Protein AF-A0A1G2V024-F1 (afdb_monomer)

Nearest PDB structures (foldseek):
  4k0d-assembly1_B  TM=5.049E-01  e=5.760E-01  Anaeromyxobacter dehalogenans 2CP-C
  6iuh-assembly2_B  TM=4.763E-01  e=8.345E-01  Rattus norvegicus
  5xfl-assembly3_C  TM=3.337E-01  e=4.854E+00  Mus musculus
  6w8o-assembly1_B  TM=4.081E-01  e=5.578E+00  Homo sapiens
  2xm2-assembly2_B  TM=3.581E-01  e=4.634E+00  Bacteroides thetaiotaomicron VPI-5482

pLDDT: mean 75.56, std 22.28, range [27.55, 97.75]

Sequence (295 aa):
MQKSTTGCYNYNVILPSKKVLSVFIITAALVVAIIIAFGKDKSSTAINFASDLIAGEKLTIPENQNWQDELTNVVPSTNQVATKEDLSENGVTDTVATTLISNYIALKQNGSLTGESAQKLIDQTIEYVEKNSSQTALISESGLNIVSDNGKTSISQYGENLGMIFKTNKPKVVRNEMEIITQIVESKDSNKMSDLNTIIAVYEKILAELIKMPVPKTFVKAHLDMTNGVKGMIMALTEIKTVLSDPVKSLSAMELYQEGSTIFIQAKQATNIFIIQNNIVYKQGTGGYYLLYGI

Solvent-accessible surface area (backbone atoms only — not comparable to full-atom values): 17315 Å² total; per-residue (Å²): 143,80,88,83,83,85,81,83,81,84,83,83,87,51,71,65,55,73,70,53,40,49,50,50,48,51,52,51,50,49,51,51,48,50,48,61,73,58,60,76,77,67,88,87,75,88,74,76,69,83,79,75,70,76,84,73,85,86,82,86,47,84,87,73,91,55,61,65,57,66,56,64,66,58,68,85,60,90,73,63,84,76,74,85,69,77,60,84,83,50,48,62,35,55,52,49,51,53,52,53,52,52,53,51,51,51,28,57,74,70,72,57,66,40,74,66,54,51,47,52,53,49,52,55,49,50,54,48,51,60,70,71,35,91,82,71,87,71,78,52,77,89,64,44,40,72,37,89,55,74,48,74,65,49,55,49,50,37,40,25,52,54,15,38,49,55,59,72,53,51,66,96,67,87,72,58,67,67,60,52,50,51,49,30,67,76,68,67,41,71,72,58,51,56,60,55,52,53,52,39,55,36,43,53,50,46,40,59,49,56,44,65,40,68,32,33,61,90,44,45,67,38,50,48,39,29,44,41,9,43,50,34,30,42,52,14,56,60,40,35,70,33,43,91,81,20,48,54,45,14,54,56,19,50,54,42,27,54,51,12,49,48,42,23,53,52,22,50,47,53,52,47,50,52,41,54,76,68,73,60,82,58,58,87,90,40,25,32,28,32,58,70,74,51,130

Organism: NCBI:txid1802779

Mean predicted aligned error: 15.07 Å

Structure (mmCIF, N/CA/C/O backbone):
data_AF-A0A1G2V024-F1
#
_entry.id   AF-A0A1G2V024-F1
#
loop_
_atom_site.group_PDB
_atom_site.id
_atom_site.type_symbol
_atom_site.label_atom_id
_atom_site.label_alt_id
_atom_site.label_comp_id
_atom_site.label_asym_id
_atom_site.label_entity_id
_atom_site.label_seq_id
_atom_site.pdbx_PDB_ins_code
_atom_site.Cartn_x
_atom_site.Cartn_y
_atom_site.Cartn_z
_atom_site.occupancy
_atom_site.B_iso_or_equiv
_atom_site.auth_seq_id
_atom_site.auth_comp_id
_atom_site.auth_asym_id
_atom_site.auth_atom_id
_atom_site.pdbx_PDB_model_num
ATOM 1 N N . MET A 1 1 ? -62.513 3.751 58.855 1.00 42.00 1 MET A N 1
ATOM 2 C CA . MET A 1 1 ? -61.251 2.979 58.803 1.00 42.00 1 MET A CA 1
ATOM 3 C C . MET A 1 1 ? -61.174 2.279 5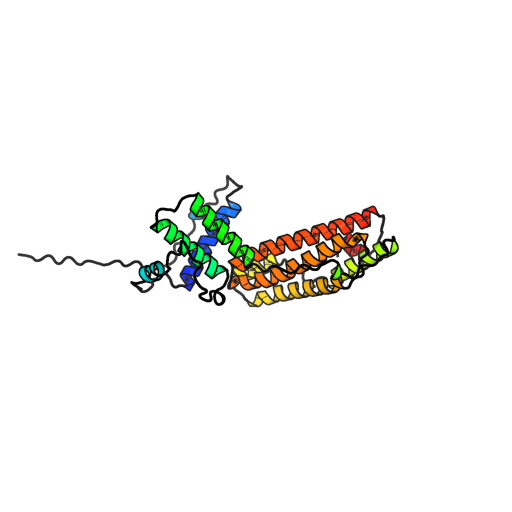7.451 1.00 42.00 1 MET A C 1
ATOM 5 O O . MET A 1 1 ? -61.825 1.262 57.271 1.00 42.00 1 MET A O 1
ATOM 9 N N . GLN A 1 2 ? -60.445 2.844 56.489 1.00 38.53 2 GLN A N 1
ATOM 10 C CA . GLN A 1 2 ? -60.191 2.236 55.177 1.00 38.53 2 GLN A CA 1
ATOM 11 C C . GLN A 1 2 ? -58.679 2.302 54.949 1.00 38.53 2 GLN A C 1
ATOM 13 O O . GLN A 1 2 ? -58.104 3.389 54.926 1.00 38.53 2 GLN A O 1
ATOM 18 N N . LYS A 1 3 ? -58.025 1.137 54.905 1.00 40.09 3 LYS A N 1
ATOM 19 C CA . LYS A 1 3 ? -56.583 1.022 54.663 1.00 40.09 3 LYS A CA 1
ATOM 20 C C . LYS A 1 3 ? -56.312 1.248 53.175 1.00 40.09 3 LYS A C 1
ATOM 22 O O . LYS A 1 3 ? -56.827 0.514 52.340 1.00 40.09 3 LYS A O 1
ATOM 27 N N . SER A 1 4 ? -55.496 2.258 52.893 1.00 43.22 4 SER A N 1
ATOM 28 C CA . SER A 1 4 ? -54.863 2.511 51.600 1.00 43.22 4 SER A CA 1
ATOM 29 C C . SER A 1 4 ? -53.712 1.522 51.394 1.00 43.22 4 SER A C 1
ATOM 31 O O . SER A 1 4 ? -52.856 1.391 52.270 1.00 43.22 4 SER A O 1
ATOM 33 N N . THR A 1 5 ? -53.693 0.827 50.257 1.00 45.56 5 THR A N 1
ATOM 34 C CA . THR A 1 5 ? -52.553 0.030 49.785 1.00 45.56 5 THR A CA 1
ATOM 35 C C . THR A 1 5 ? -51.964 0.704 48.552 1.00 45.56 5 THR A C 1
ATOM 37 O O . THR A 1 5 ? -52.512 0.603 47.456 1.00 45.56 5 THR A O 1
ATOM 40 N N . THR A 1 6 ? -50.855 1.411 48.743 1.00 43.66 6 THR A N 1
ATOM 41 C CA . THR A 1 6 ? -50.042 2.011 47.685 1.00 43.66 6 THR A CA 1
ATOM 42 C C . THR A 1 6 ? -49.171 0.922 47.055 1.00 43.66 6 THR A C 1
ATOM 44 O O . THR A 1 6 ? -48.317 0.347 47.727 1.00 43.66 6 THR A O 1
ATOM 47 N N . GLY A 1 7 ? -49.401 0.611 45.778 1.00 41.03 7 GLY A N 1
ATOM 48 C CA . GLY A 1 7 ? -48.533 -0.259 44.984 1.00 41.03 7 GLY A CA 1
ATOM 49 C C . GLY A 1 7 ? -47.387 0.543 44.369 1.00 41.03 7 GLY A C 1
ATOM 50 O O . GLY A 1 7 ? -47.630 1.446 43.571 1.00 41.03 7 GLY A O 1
ATOM 51 N N . CYS A 1 8 ? -46.148 0.224 44.739 1.00 36.12 8 CYS A N 1
ATOM 52 C CA . CYS A 1 8 ? -44.948 0.771 44.110 1.00 36.12 8 CYS A CA 1
ATOM 53 C C . CYS A 1 8 ? -44.606 -0.060 42.863 1.00 36.12 8 CYS A C 1
ATOM 55 O O . CYS A 1 8 ? -44.238 -1.226 42.983 1.00 36.12 8 CYS A O 1
ATOM 57 N N . TYR A 1 9 ? -44.716 0.534 41.673 1.00 40.38 9 TYR A N 1
ATOM 58 C CA . TYR A 1 9 ? -44.180 -0.036 40.436 1.00 40.38 9 TYR A CA 1
ATOM 59 C C . TYR A 1 9 ? -42.716 0.395 40.287 1.00 40.38 9 TYR A C 1
ATOM 61 O O . TYR A 1 9 ? -42.437 1.559 40.003 1.00 40.38 9 TYR A O 1
ATOM 69 N N . ASN A 1 10 ? -41.787 -0.539 40.497 1.00 34.50 10 ASN A N 1
ATOM 70 C CA . ASN A 1 10 ? -40.372 -0.355 40.179 1.00 34.50 10 ASN A CA 1
ATOM 71 C C . ASN A 1 10 ? -40.185 -0.425 38.659 1.00 34.50 10 ASN A C 1
ATOM 73 O O . ASN A 1 10 ? -40.354 -1.484 38.058 1.00 34.50 10 ASN A O 1
ATOM 77 N N . TYR A 1 11 ? -39.838 0.702 38.041 1.00 40.28 11 TYR A N 1
ATOM 78 C CA . TYR A 1 11 ? -39.403 0.753 36.647 1.00 40.28 11 TYR A CA 1
ATOM 79 C C . TYR A 1 11 ? -37.878 0.636 36.596 1.00 40.28 11 TYR A C 1
ATOM 81 O O . TYR A 1 11 ? -37.172 1.635 36.713 1.00 40.28 11 TYR A O 1
ATOM 89 N N . ASN A 1 12 ? -37.379 -0.585 36.408 1.00 35.84 12 ASN A N 1
ATOM 90 C CA . ASN A 1 12 ? -35.972 -0.826 36.101 1.00 35.84 12 ASN A CA 1
ATOM 91 C C . ASN A 1 12 ? -35.746 -0.724 34.589 1.00 35.84 12 ASN A C 1
ATOM 93 O O . ASN A 1 12 ? -36.347 -1.442 33.789 1.00 35.84 12 ASN A O 1
ATOM 97 N N . VAL A 1 13 ? -34.892 0.221 34.202 1.00 46.53 13 VAL A N 1
ATOM 98 C CA . VAL A 1 13 ? -34.472 0.474 32.821 1.00 46.53 13 VAL A CA 1
ATOM 99 C C . VAL A 1 13 ? -33.253 -0.394 32.531 1.00 46.53 13 VAL A C 1
ATOM 101 O O . VAL A 1 13 ? -32.242 -0.270 33.216 1.00 46.53 13 VAL A O 1
ATOM 104 N N . ILE A 1 14 ? -33.339 -1.269 31.526 1.00 46.78 14 ILE A N 1
ATOM 105 C CA . ILE A 1 14 ? -32.285 -2.243 31.211 1.00 46.78 14 ILE A CA 1
ATOM 106 C C . ILE A 1 14 ? -31.885 -2.151 29.734 1.00 46.78 14 ILE A C 1
ATOM 108 O O . ILE A 1 14 ? -32.729 -2.024 28.845 1.00 46.78 14 ILE A O 1
ATOM 112 N N . LEU A 1 15 ? -30.570 -2.184 29.510 1.00 50.31 15 LEU A N 1
ATOM 113 C CA . LEU A 1 15 ? -29.856 -1.882 28.266 1.00 50.31 15 LEU A CA 1
ATOM 114 C C . LEU A 1 15 ? -29.487 -3.140 27.451 1.00 50.31 15 LEU A C 1
ATOM 116 O O . LEU A 1 15 ? -29.435 -4.234 28.008 1.00 50.31 15 LEU A O 1
ATOM 120 N N . PRO A 1 16 ? -29.225 -2.999 26.134 1.00 44.34 16 PRO A N 1
ATOM 121 C CA . PRO A 1 16 ? -29.097 -4.121 25.201 1.00 44.34 16 PRO A CA 1
ATOM 122 C C . PRO A 1 16 ? -27.797 -4.942 25.306 1.00 44.34 16 PRO A C 1
ATOM 124 O O . PRO A 1 16 ? -26.798 -4.484 25.847 1.00 44.34 16 PRO A O 1
ATOM 127 N N . SER A 1 17 ? -27.827 -6.179 24.772 1.00 55.62 17 SER A N 1
ATOM 128 C CA . SER A 1 17 ? -26.744 -7.188 24.863 1.00 55.62 17 SER A CA 1
ATOM 129 C C . SER A 1 17 ? -25.368 -6.662 24.443 1.00 55.62 17 SER A C 1
ATOM 131 O O . SER A 1 17 ? -25.304 -5.780 23.599 1.00 55.62 17 SER A O 1
ATOM 133 N N . LYS A 1 18 ? -24.260 -7.258 24.915 1.00 45.16 18 LYS A N 1
ATOM 134 C CA . LYS A 1 18 ? -22.884 -6.819 24.578 1.00 45.16 18 LYS A CA 1
ATOM 135 C C . LYS A 1 18 ? -22.648 -6.616 23.072 1.00 45.16 18 LYS A C 1
ATOM 137 O O . LYS A 1 18 ? -22.005 -5.651 22.688 1.00 45.16 18 LYS A O 1
ATOM 142 N N . LYS A 1 19 ? -23.238 -7.455 22.209 1.00 44.03 19 LYS A N 1
ATOM 143 C CA . LYS A 1 19 ? -23.163 -7.289 20.744 1.00 44.03 19 LYS A CA 1
ATOM 144 C C . LYS A 1 19 ? -23.994 -6.109 20.239 1.00 44.03 19 LYS A C 1
ATOM 146 O O . LYS A 1 19 ? -23.576 -5.411 19.330 1.00 44.03 19 LYS A O 1
ATOM 151 N N . VAL A 1 20 ? -25.157 -5.867 20.834 1.00 46.81 20 VAL A N 1
ATOM 152 C CA . VAL A 1 20 ? -26.059 -4.770 20.454 1.00 46.81 20 VAL A CA 1
ATOM 153 C C . VAL A 1 20 ? -25.593 -3.436 21.041 1.00 46.81 20 VAL A C 1
ATOM 155 O O . VAL A 1 20 ? -25.690 -2.428 20.357 1.00 46.81 20 VAL A O 1
ATOM 158 N N . LEU A 1 21 ? -25.023 -3.427 22.247 1.00 45.12 21 LEU A N 1
ATOM 159 C CA . LEU A 1 21 ? -24.354 -2.280 22.852 1.00 45.12 21 LEU A CA 1
ATOM 160 C C . LEU A 1 21 ? -23.067 -1.950 22.093 1.00 45.12 21 LEU A C 1
ATOM 162 O O . LEU A 1 21 ? -22.842 -0.789 21.799 1.00 45.12 21 LEU A O 1
ATOM 166 N N . SER A 1 22 ? -22.273 -2.955 21.704 1.00 46.53 22 SER A N 1
ATOM 167 C CA . SER A 1 22 ? -21.107 -2.769 20.832 1.00 46.53 22 SER A CA 1
ATOM 168 C C . SER A 1 22 ? -21.522 -2.168 19.490 1.00 46.53 22 SER A C 1
ATOM 170 O O . SER A 1 22 ? -20.964 -1.155 19.095 1.00 46.53 22 SER A O 1
ATOM 172 N N . VAL A 1 23 ? -22.574 -2.683 18.843 1.00 54.81 23 VAL A N 1
ATOM 173 C CA . VAL A 1 23 ? -23.105 -2.082 17.608 1.00 54.81 23 VAL A CA 1
ATOM 174 C C . VAL A 1 23 ? -23.616 -0.660 17.853 1.00 54.81 23 VAL A C 1
ATOM 176 O O . VAL A 1 23 ? -23.285 0.216 17.066 1.00 54.81 23 VAL A O 1
ATOM 179 N N . PHE A 1 24 ? -24.341 -0.390 18.945 1.00 53.94 24 PHE A N 1
ATOM 180 C CA . PHE A 1 24 ? -24.833 0.956 19.265 1.00 53.94 24 PHE A CA 1
ATOM 181 C C . PHE A 1 24 ? -23.700 1.943 19.556 1.00 53.94 24 PHE A C 1
ATOM 183 O O . PHE A 1 24 ? -23.729 3.067 19.061 1.00 53.94 24 PHE A O 1
ATOM 190 N N . ILE A 1 25 ? -22.693 1.526 20.323 1.00 60.22 25 ILE A N 1
ATOM 191 C CA . ILE A 1 25 ? -21.518 2.327 20.674 1.00 60.22 25 ILE A CA 1
ATOM 192 C C . ILE A 1 25 ? -20.661 2.558 19.435 1.00 60.22 25 ILE A C 1
ATOM 194 O O . ILE A 1 25 ? -20.260 3.691 19.208 1.00 60.22 25 ILE A O 1
ATOM 198 N N . ILE A 1 26 ? -20.448 1.544 18.593 1.00 57.25 26 ILE A N 1
ATOM 199 C CA . ILE A 1 26 ? -19.752 1.696 17.312 1.00 57.25 26 ILE A CA 1
ATOM 200 C C . ILE A 1 26 ? -20.536 2.655 16.417 1.00 57.25 26 ILE A C 1
ATOM 202 O O . ILE A 1 26 ? -19.941 3.578 15.881 1.00 57.25 26 ILE A O 1
ATOM 206 N N . THR A 1 27 ? -21.864 2.531 16.307 1.00 55.59 27 THR A N 1
ATOM 207 C CA . THR A 1 27 ? -22.662 3.470 15.501 1.00 55.59 27 THR A CA 1
ATOM 208 C C . THR A 1 27 ? -22.659 4.884 16.073 1.00 55.59 27 THR A C 1
ATOM 210 O O . THR A 1 27 ? -22.541 5.834 15.311 1.00 55.59 27 THR A O 1
ATOM 213 N N . ALA A 1 28 ? -22.720 5.057 17.395 1.00 57.31 28 ALA A N 1
ATOM 214 C CA . ALA A 1 28 ? -22.687 6.371 18.030 1.00 57.31 28 ALA A CA 1
ATOM 215 C C . ALA A 1 28 ? -21.297 7.015 17.923 1.00 57.31 28 ALA A C 1
ATOM 217 O O . ALA A 1 28 ? -21.195 8.194 17.599 1.00 57.31 28 ALA A O 1
ATOM 218 N N . ALA A 1 29 ? -20.229 6.241 18.124 1.00 57.12 29 ALA A N 1
ATOM 219 C CA . ALA A 1 29 ? -18.852 6.691 17.959 1.00 57.12 29 ALA A CA 1
ATOM 220 C C . ALA A 1 29 ? -18.543 7.021 16.495 1.00 57.12 29 ALA A C 1
ATOM 222 O O . ALA A 1 29 ? -17.885 8.019 16.232 1.00 57.12 29 ALA A O 1
ATOM 223 N N . LEU A 1 30 ? -19.073 6.249 15.542 1.00 55.09 30 LEU A N 1
ATOM 224 C CA . LEU A 1 30 ? -18.922 6.504 14.111 1.00 55.09 30 LEU A CA 1
ATOM 225 C C . LEU A 1 30 ? -19.712 7.746 13.679 1.00 55.09 30 LEU A C 1
ATOM 227 O O . LEU A 1 30 ? -19.193 8.561 12.927 1.00 55.09 30 LEU A O 1
ATOM 231 N N . VAL A 1 31 ? -20.918 7.961 14.218 1.00 59.00 31 VAL A N 1
ATOM 232 C CA . VAL A 1 31 ? -21.692 9.198 14.003 1.00 59.00 31 VAL A CA 1
ATOM 233 C C . VAL A 1 31 ? -20.961 10.411 14.584 1.00 59.00 31 VAL A C 1
ATOM 235 O O . VAL A 1 31 ? -20.850 11.432 13.912 1.00 59.00 31 VAL A O 1
ATOM 238 N N . VAL A 1 32 ? -20.401 10.306 15.791 1.00 58.91 32 VAL A N 1
ATOM 239 C CA . VAL A 1 32 ? -19.613 11.386 16.407 1.00 58.91 32 VAL A CA 1
ATOM 240 C C . VAL A 1 32 ? -18.316 11.637 15.630 1.00 58.91 32 VAL A C 1
ATOM 242 O O . VAL A 1 32 ? -17.984 12.790 15.369 1.00 58.91 32 VAL A O 1
ATOM 245 N N . ALA A 1 33 ? -17.626 10.588 15.182 1.00 53.97 33 ALA A N 1
ATOM 246 C CA . ALA A 1 33 ? -16.425 10.698 14.359 1.00 53.97 33 ALA A CA 1
ATOM 247 C C . ALA A 1 33 ? -16.720 11.339 12.996 1.00 53.97 33 ALA A C 1
ATOM 249 O O . ALA A 1 33 ? -15.962 12.201 12.567 1.00 53.97 33 ALA A O 1
ATOM 250 N N . ILE A 1 34 ? -17.845 11.009 12.349 1.00 57.78 34 ILE A N 1
ATOM 251 C CA . ILE A 1 34 ? -18.296 11.655 11.105 1.00 57.78 34 ILE A CA 1
ATOM 252 C C . ILE A 1 34 ? -18.624 13.134 11.351 1.00 57.78 34 ILE A C 1
ATOM 254 O O . ILE A 1 34 ? -18.208 13.987 10.570 1.00 57.78 34 ILE A O 1
ATOM 258 N N . ILE A 1 35 ? -19.315 13.468 12.446 1.00 57.25 35 ILE A N 1
ATOM 259 C CA . ILE A 1 35 ? -19.621 14.864 12.803 1.00 57.25 35 ILE A CA 1
ATOM 260 C C . ILE A 1 35 ? -18.335 15.660 13.065 1.00 57.25 35 ILE A C 1
ATOM 262 O O . ILE A 1 35 ? -18.255 16.821 12.682 1.00 57.25 35 ILE A O 1
ATOM 266 N N . ILE A 1 36 ? -17.311 15.058 13.669 1.00 57.75 36 ILE A N 1
ATOM 267 C CA . ILE A 1 36 ? -16.038 15.737 13.951 1.00 57.75 36 ILE A CA 1
ATOM 268 C C . ILE A 1 36 ? -15.162 15.832 12.691 1.00 57.75 36 ILE A C 1
ATOM 270 O O . ILE A 1 36 ? -14.582 16.887 12.434 1.00 57.75 36 ILE A O 1
ATOM 274 N N . ALA A 1 37 ? -15.100 14.770 11.884 1.00 51.00 37 ALA A N 1
ATOM 275 C CA . ALA A 1 37 ? -14.285 14.707 10.672 1.00 51.00 37 ALA A CA 1
ATOM 276 C C . ALA A 1 37 ? -14.848 15.569 9.530 1.00 51.00 37 ALA A C 1
ATOM 278 O O . ALA A 1 37 ? -14.080 16.181 8.792 1.00 51.00 37 ALA A O 1
ATOM 279 N N . PHE A 1 38 ? -16.176 15.664 9.399 1.00 48.66 38 PHE A N 1
ATOM 280 C CA . PHE A 1 38 ? -16.833 16.434 8.334 1.00 48.66 38 PHE A CA 1
ATOM 281 C C . PHE A 1 38 ? -17.474 17.744 8.810 1.00 48.66 38 PHE A C 1
ATOM 283 O O . PHE A 1 38 ? -17.784 18.605 7.988 1.00 48.66 38 PHE A O 1
ATOM 290 N N . GLY A 1 39 ? -17.662 17.943 10.117 1.00 43.03 39 GLY A N 1
ATOM 291 C CA . GLY A 1 39 ? -18.274 19.158 10.667 1.00 43.03 39 GLY A CA 1
ATOM 292 C C . GLY A 1 39 ? -17.324 20.344 10.799 1.00 43.03 39 GLY A C 1
ATOM 293 O O . GLY A 1 39 ? -17.777 21.436 11.142 1.00 43.03 39 GLY A O 1
ATOM 294 N N . LYS A 1 40 ? -16.024 20.168 10.526 1.00 47.00 40 LYS A N 1
ATOM 295 C CA . LYS A 1 40 ? -15.051 21.250 10.701 1.00 47.00 40 LYS A CA 1
ATOM 296 C C . LYS A 1 40 ? -14.989 22.237 9.532 1.00 47.00 40 LYS A C 1
ATOM 298 O O . LYS A 1 40 ? -14.534 23.348 9.750 1.00 47.00 40 LYS A O 1
ATOM 303 N N . ASP A 1 41 ? -15.554 21.907 8.369 1.00 46.72 41 ASP A N 1
ATOM 304 C CA . ASP A 1 41 ? -15.609 22.823 7.224 1.00 46.72 41 ASP A CA 1
ATOM 305 C C . ASP A 1 41 ? -16.824 22.546 6.326 1.00 46.72 41 ASP A C 1
ATOM 307 O O . ASP A 1 41 ? -16.631 21.990 5.258 1.00 46.72 41 ASP A O 1
ATOM 311 N N . LYS A 1 42 ? -18.057 22.901 6.736 1.00 38.81 42 LYS A N 1
ATOM 312 C CA . LYS A 1 42 ? -19.162 23.433 5.883 1.00 38.81 42 LYS A CA 1
ATOM 313 C C . LYS A 1 42 ? -20.330 23.890 6.764 1.00 38.81 42 LYS A C 1
ATOM 315 O O . LYS A 1 42 ? -21.266 23.148 7.049 1.00 38.81 42 LYS A O 1
ATOM 320 N N . SER A 1 43 ? -20.310 25.160 7.152 1.00 43.47 43 SER A N 1
ATOM 321 C CA . SER A 1 43 ? -21.542 25.870 7.495 1.00 43.47 43 SER A CA 1
ATOM 322 C C . SER A 1 43 ? -22.443 25.950 6.252 1.00 43.47 43 SER A C 1
ATOM 324 O O . SER A 1 43 ? -21.962 26.248 5.160 1.00 43.47 43 SER A O 1
ATOM 326 N N . SER A 1 44 ? -23.747 25.730 6.448 1.00 43.97 44 SER A N 1
ATOM 327 C CA . SER A 1 44 ? -24.878 25.944 5.524 1.00 43.97 44 SER A CA 1
ATOM 328 C C . SER A 1 44 ? -25.176 24.889 4.441 1.00 43.97 44 SER A C 1
ATOM 330 O O . SER A 1 44 ? -25.083 25.120 3.242 1.00 43.97 44 SER A O 1
ATOM 332 N N . THR A 1 45 ? -25.702 23.743 4.873 1.00 38.19 45 THR A N 1
ATOM 333 C CA . THR A 1 45 ? -27.005 23.231 4.394 1.00 38.19 45 THR A CA 1
ATOM 334 C C . THR A 1 45 ? -27.500 22.206 5.405 1.00 38.19 45 THR A C 1
ATOM 336 O O . THR A 1 45 ? -27.027 21.076 5.457 1.00 38.19 45 THR A O 1
ATOM 339 N N . ALA A 1 46 ? -28.422 22.626 6.270 1.00 34.62 46 ALA A N 1
ATOM 340 C CA . ALA A 1 46 ? -29.118 21.725 7.174 1.00 34.62 46 ALA A CA 1
ATOM 341 C C . ALA A 1 46 ? -29.969 20.760 6.335 1.00 34.62 46 ALA A C 1
ATOM 343 O O . ALA A 1 46 ? -31.066 21.104 5.899 1.00 34.62 46 ALA A O 1
ATOM 344 N N . ILE A 1 47 ? -29.447 19.563 6.073 1.00 35.44 47 ILE A N 1
ATOM 345 C CA . ILE A 1 47 ? -30.281 18.450 5.636 1.00 35.44 47 ILE A CA 1
ATOM 346 C C . ILE A 1 47 ? -31.026 17.985 6.887 1.00 35.44 47 ILE A C 1
ATOM 348 O O . ILE A 1 47 ? -30.427 17.466 7.829 1.00 35.44 47 ILE A O 1
ATOM 352 N N . ASN A 1 48 ? -32.330 18.252 6.918 1.00 35.81 48 ASN A N 1
ATOM 353 C CA . ASN A 1 48 ? -33.253 17.838 7.970 1.00 35.81 48 ASN A CA 1
ATOM 354 C C . ASN A 1 48 ? -33.393 16.302 7.995 1.00 35.81 48 ASN A C 1
ATOM 356 O O . ASN A 1 48 ? -34.400 15.757 7.566 1.00 35.81 48 ASN A O 1
ATOM 360 N N . PHE A 1 49 ? -32.389 15.587 8.508 1.00 38.56 49 PHE A N 1
ATOM 361 C CA . PHE A 1 49 ? -32.475 14.140 8.757 1.00 38.56 49 PHE A CA 1
ATOM 362 C C . PHE A 1 49 ? -33.319 13.795 9.995 1.00 38.56 49 PHE A C 1
ATOM 364 O O . PHE A 1 49 ? -33.696 12.645 10.190 1.00 38.56 49 PHE A O 1
ATOM 371 N N . ALA A 1 50 ? -33.642 14.785 10.832 1.00 31.89 50 ALA A N 1
ATOM 372 C CA . ALA A 1 50 ? -34.439 14.582 12.040 1.00 31.89 50 ALA A CA 1
ATOM 373 C C . ALA A 1 50 ? -35.944 14.386 11.764 1.00 31.89 50 ALA A C 1
ATOM 375 O O . ALA A 1 50 ? -36.677 14.005 12.672 1.00 31.89 50 ALA A O 1
ATOM 376 N N . SER A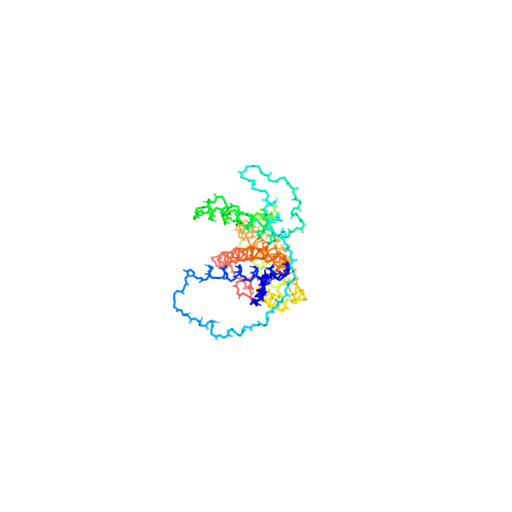 1 51 ? -36.415 14.654 10.540 1.00 31.52 51 SER A N 1
ATOM 377 C CA . SER A 1 51 ? -37.848 14.667 10.207 1.00 31.52 51 SER A CA 1
ATOM 378 C C . SER A 1 51 ? -38.425 13.310 9.788 1.00 31.52 51 SER A C 1
ATOM 380 O O . SER A 1 51 ? -39.637 13.154 9.862 1.00 31.52 51 SER A O 1
ATOM 382 N N . ASP A 1 52 ? -37.589 12.342 9.389 1.00 33.12 52 ASP A N 1
ATOM 383 C CA . ASP A 1 52 ? -38.028 11.085 8.743 1.00 33.12 52 ASP A CA 1
ATOM 384 C C . ASP A 1 52 ? -37.656 9.801 9.513 1.00 33.12 52 AS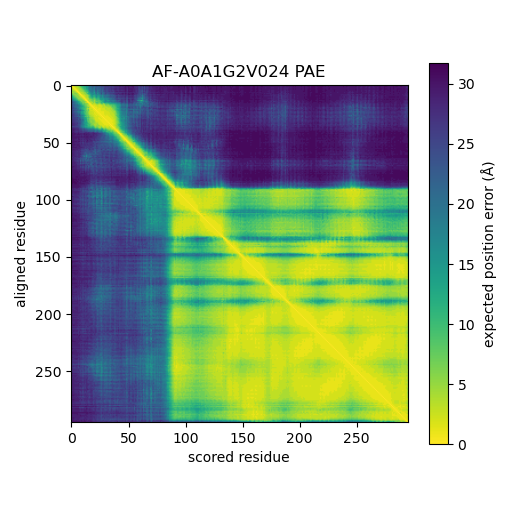P A C 1
ATOM 386 O O . ASP A 1 52 ? -37.781 8.686 9.004 1.00 33.12 52 ASP A O 1
ATOM 390 N N . LEU A 1 53 ? -37.224 9.913 10.771 1.00 27.55 53 LEU A N 1
ATOM 391 C CA . LEU A 1 53 ? -36.955 8.739 11.604 1.00 27.55 53 LEU A CA 1
ATOM 392 C C . LEU A 1 53 ? -38.249 8.240 12.263 1.00 27.55 53 LEU A C 1
ATOM 394 O O . LEU A 1 53 ? -38.685 8.759 13.290 1.00 27.55 53 LEU A O 1
ATOM 398 N N . ILE A 1 54 ? -38.849 7.192 11.694 1.00 36.66 54 ILE A N 1
ATOM 399 C CA . ILE A 1 54 ? -39.885 6.406 12.376 1.00 36.66 54 ILE A CA 1
ATOM 400 C C . ILE A 1 54 ? -39.205 5.597 13.488 1.00 36.66 54 ILE A C 1
ATOM 402 O O . ILE A 1 54 ? -38.311 4.791 13.228 1.00 36.66 54 ILE A O 1
ATOM 406 N N . ALA A 1 55 ? -39.621 5.820 14.736 1.00 32.34 55 ALA A N 1
ATOM 407 C CA . ALA A 1 55 ? -39.108 5.092 15.891 1.00 32.34 55 ALA A CA 1
ATOM 408 C C . ALA A 1 55 ? -39.440 3.593 15.775 1.00 32.34 55 ALA A C 1
ATOM 410 O O . ALA A 1 55 ? -40.608 3.205 15.766 1.00 32.34 55 ALA A O 1
ATOM 411 N N . GLY A 1 56 ? -38.405 2.755 15.685 1.00 32.88 56 GLY A N 1
ATOM 412 C CA . GLY A 1 56 ? -38.538 1.300 15.736 1.00 32.88 56 GLY A CA 1
ATOM 413 C C . GLY A 1 56 ? -38.989 0.800 17.112 1.00 32.88 56 GLY A C 1
ATOM 414 O O . GLY A 1 56 ? -38.796 1.465 18.132 1.00 32.88 56 GLY A O 1
ATOM 415 N N . GLU A 1 57 ? -39.601 -0.384 17.129 1.00 31.06 57 GLU A N 1
ATOM 416 C CA . GLU A 1 57 ? -40.197 -0.999 18.316 1.00 31.06 57 GLU A CA 1
ATOM 417 C C . GLU A 1 57 ? -39.158 -1.263 19.423 1.00 31.06 57 GLU A C 1
ATOM 419 O O . GLU A 1 57 ? -38.032 -1.707 19.183 1.00 31.06 57 GLU A O 1
ATOM 424 N N . LYS A 1 58 ? -39.536 -0.946 20.664 1.00 33.56 58 LYS A N 1
ATOM 425 C CA . LYS A 1 58 ? -38.637 -0.929 21.821 1.00 33.56 58 LYS A CA 1
ATOM 426 C C . LYS A 1 58 ? -38.366 -2.358 22.308 1.00 33.56 58 LYS A C 1
ATOM 428 O O . LYS A 1 58 ? -39.245 -2.995 22.878 1.00 33.56 58 LYS A O 1
ATOM 433 N N . LEU A 1 59 ? -37.141 -2.846 22.120 1.00 29.53 59 LEU A N 1
ATOM 434 C CA . LEU A 1 59 ? -36.702 -4.156 22.618 1.00 29.53 59 LEU A CA 1
ATOM 435 C C . LEU A 1 59 ? -36.498 -4.140 24.146 1.00 29.53 59 LEU A C 1
ATOM 437 O O . LEU A 1 59 ? -35.877 -3.223 24.683 1.00 29.53 59 LEU A O 1
ATOM 441 N N . THR A 1 60 ? -36.986 -5.173 24.842 1.00 29.89 60 THR A N 1
ATOM 442 C CA . THR A 1 60 ? -36.843 -5.370 26.300 1.00 29.89 60 THR A CA 1
ATOM 443 C C . THR A 1 60 ? -35.732 -6.376 26.625 1.00 29.89 60 THR A C 1
ATOM 445 O O . THR A 1 60 ? -35.745 -7.484 26.089 1.00 29.89 60 THR A O 1
ATOM 448 N N . ILE A 1 61 ? -34.793 -6.024 27.513 1.00 40.28 61 ILE A N 1
ATOM 449 C CA . ILE A 1 61 ? -33.633 -6.855 27.914 1.00 40.28 61 ILE A CA 1
ATOM 450 C C . ILE A 1 61 ? -33.658 -7.124 29.443 1.00 40.28 61 ILE A C 1
ATOM 452 O O . ILE A 1 61 ? -34.109 -6.244 30.173 1.00 40.28 61 ILE A O 1
ATOM 456 N N . PRO A 1 62 ? -33.223 -8.308 29.945 1.00 41.03 62 PRO A N 1
ATOM 457 C CA . PRO A 1 62 ? -33.257 -8.683 31.375 1.00 41.03 62 PRO A CA 1
ATOM 458 C C . PRO A 1 62 ? -32.079 -8.174 32.243 1.00 41.03 62 PRO A C 1
ATOM 460 O O . PRO A 1 62 ? -30.985 -7.918 31.745 1.00 41.03 62 PRO A O 1
ATOM 463 N N . GLU A 1 63 ? -32.329 -8.047 33.555 1.00 43.25 63 GLU A N 1
ATOM 464 C CA . GLU A 1 63 ? -31.574 -7.263 34.560 1.00 43.25 63 GLU A CA 1
ATOM 465 C C . GLU A 1 63 ? -30.315 -7.970 35.117 1.00 43.25 63 GLU A C 1
ATOM 467 O O . GLU A 1 63 ? -30.402 -9.104 35.583 1.00 43.25 63 GLU A O 1
ATOM 472 N N . ASN A 1 64 ? -29.162 -7.283 35.149 1.00 51.06 64 ASN A N 1
ATOM 473 C CA . ASN A 1 64 ? -27.990 -7.642 35.969 1.00 51.06 64 ASN A CA 1
ATOM 474 C C . ASN A 1 64 ? -27.700 -6.476 36.929 1.00 51.06 64 ASN A C 1
ATOM 476 O O . ASN A 1 64 ? -27.446 -5.361 36.476 1.00 51.06 64 ASN A O 1
ATOM 480 N N . GLN A 1 65 ? -27.759 -6.723 38.239 1.00 52.84 65 GLN A N 1
ATOM 481 C CA . GLN A 1 65 ? -27.676 -5.690 39.280 1.00 52.84 65 GLN A CA 1
ATOM 482 C C . GLN A 1 65 ? -26.245 -5.256 39.633 1.00 52.84 65 GLN A C 1
ATOM 484 O O . GLN A 1 65 ? -26.076 -4.194 40.223 1.00 52.84 65 GLN A O 1
ATOM 489 N N . ASN A 1 66 ? -25.219 -6.002 39.212 1.00 55.22 66 ASN A N 1
ATOM 490 C CA . ASN A 1 66 ? -23.833 -5.782 39.653 1.00 55.22 66 ASN A CA 1
ATOM 491 C C . ASN A 1 66 ? -22.933 -5.146 38.582 1.00 55.22 66 ASN A C 1
ATOM 493 O O . ASN A 1 66 ? -21.716 -5.118 38.727 1.00 55.22 66 ASN A O 1
ATOM 497 N N . TRP A 1 67 ? -23.503 -4.596 37.506 1.00 61.56 67 TRP A N 1
ATOM 498 C CA . TRP A 1 67 ? -22.710 -4.004 36.419 1.00 61.56 67 TRP A CA 1
ATOM 499 C C . TRP A 1 67 ? -21.857 -2.805 36.872 1.00 61.56 67 TRP A C 1
ATOM 501 O O . TRP A 1 67 ? -20.830 -2.508 36.267 1.00 61.56 67 TRP A O 1
ATOM 511 N N . GLN A 1 68 ? -22.275 -2.113 37.936 1.00 47.31 68 GLN A N 1
ATOM 512 C CA . GLN A 1 68 ? -21.511 -1.017 38.535 1.00 47.31 68 GLN A CA 1
ATOM 513 C C . GLN A 1 68 ? -20.288 -1.546 39.278 1.00 47.31 68 GLN A C 1
ATOM 515 O O . GLN A 1 68 ? -19.219 -0.967 39.130 1.00 47.31 68 GLN A O 1
ATOM 520 N N . ASP A 1 69 ? -20.423 -2.673 39.981 1.00 51.50 69 ASP A N 1
ATOM 521 C CA . ASP A 1 69 ? -19.312 -3.357 40.648 1.00 51.50 69 ASP A CA 1
ATOM 522 C C . ASP A 1 69 ? -18.332 -3.967 39.636 1.00 51.50 69 ASP A C 1
ATOM 524 O O . ASP A 1 69 ? -17.123 -3.973 39.853 1.00 51.50 69 ASP A O 1
ATOM 528 N N . GLU A 1 70 ? -18.819 -4.423 38.481 1.00 52.38 70 GLU A N 1
ATOM 529 C CA . GLU A 1 70 ? -17.963 -4.881 37.377 1.00 52.38 70 GLU A CA 1
ATOM 530 C C . GLU A 1 70 ? -17.143 -3.734 36.751 1.00 52.38 70 GLU A C 1
ATOM 532 O O . GLU A 1 70 ? -16.026 -3.964 36.295 1.00 52.38 70 GLU A O 1
ATOM 537 N N . LEU A 1 71 ? -17.6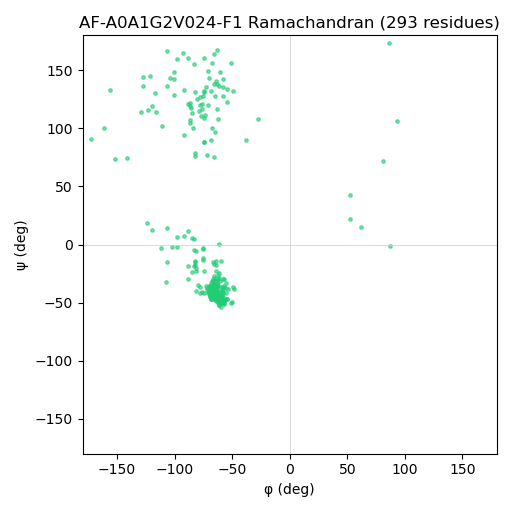49 -2.493 36.771 1.00 46.72 71 LEU A N 1
ATOM 538 C CA . LEU A 1 71 ? -16.932 -1.309 36.274 1.00 46.72 71 LEU A CA 1
ATOM 539 C C . LEU A 1 71 ? -16.058 -0.629 37.338 1.00 46.72 71 LEU A C 1
ATOM 541 O O . LEU A 1 71 ? -15.047 -0.027 36.988 1.00 46.72 71 LEU A O 1
ATOM 545 N N . THR A 1 72 ? -16.415 -0.697 38.623 1.00 44.50 72 THR A N 1
ATOM 546 C CA . THR A 1 72 ? -15.613 -0.128 39.726 1.00 44.50 72 THR A CA 1
ATOM 547 C C . THR A 1 72 ? -14.471 -1.042 40.163 1.00 44.50 72 THR A C 1
ATOM 549 O O . THR A 1 72 ? -13.493 -0.551 40.723 1.00 44.50 72 THR A O 1
ATOM 552 N N . ASN A 1 73 ? -14.538 -2.341 39.852 1.00 47.56 73 ASN A N 1
ATOM 553 C CA . ASN A 1 73 ? -13.402 -3.258 39.981 1.00 47.56 73 ASN A CA 1
ATOM 554 C C . ASN A 1 73 ? -12.345 -3.079 38.874 1.00 47.56 73 ASN A C 1
ATOM 556 O O . ASN A 1 73 ? -11.280 -3.694 38.945 1.00 47.56 73 ASN A O 1
ATOM 560 N N . VAL A 1 74 ? -12.578 -2.200 37.889 1.00 47.00 74 VAL A N 1
ATOM 561 C CA . VAL A 1 74 ? -11.517 -1.694 37.009 1.00 47.00 74 VAL A CA 1
ATOM 562 C C . VAL A 1 74 ? -10.692 -0.693 37.824 1.00 47.00 74 VAL A C 1
ATOM 564 O O . VAL A 1 74 ? -11.003 0.493 37.903 1.00 47.00 74 VAL A O 1
ATOM 567 N N . VAL A 1 75 ? -9.683 -1.213 38.525 1.00 36.06 75 VAL A N 1
ATOM 568 C CA . VAL A 1 75 ? -8.835 -0.476 39.471 1.00 36.06 75 VAL A CA 1
ATOM 569 C C . VAL A 1 75 ? -8.308 0.833 38.852 1.00 36.06 75 VAL A C 1
ATOM 571 O O . VAL A 1 75 ? -7.751 0.808 37.751 1.00 36.06 75 VAL A O 1
ATOM 574 N N . PRO A 1 76 ? -8.403 1.980 39.554 1.00 38.78 76 PRO A N 1
ATOM 575 C CA . PRO A 1 76 ? -7.805 3.232 39.113 1.00 38.78 76 PRO A CA 1
ATOM 576 C C . PRO A 1 76 ? -6.288 3.182 39.331 1.00 38.78 76 PRO A C 1
ATOM 578 O O . PRO A 1 76 ? -5.771 3.591 40.370 1.00 38.78 76 PRO A O 1
ATOM 581 N N . SER A 1 77 ? -5.546 2.678 38.349 1.00 34.47 77 SER A N 1
ATOM 582 C CA . SER A 1 77 ? -4.083 2.728 38.369 1.00 34.47 77 SER A CA 1
ATOM 583 C C . SER A 1 77 ? -3.584 4.085 37.878 1.00 34.47 77 SER A C 1
ATOM 585 O O . SER A 1 77 ? -3.084 4.220 36.764 1.00 34.47 77 SER A O 1
ATOM 587 N N . THR A 1 78 ? -3.677 5.113 38.723 1.00 40.75 78 THR A N 1
ATOM 588 C CA . THR A 1 78 ? -3.027 6.408 38.451 1.00 40.75 78 THR A CA 1
ATOM 589 C C . THR A 1 78 ? -1.513 6.370 38.691 1.00 40.75 78 THR A C 1
ATOM 591 O O . THR A 1 78 ? -0.839 7.357 38.435 1.00 40.75 78 THR A O 1
ATOM 594 N N . ASN A 1 79 ? -0.955 5.247 39.152 1.00 37.44 79 ASN A N 1
ATOM 595 C CA . ASN A 1 79 ? 0.474 4.939 39.149 1.00 37.44 79 ASN A CA 1
ATOM 596 C C . ASN A 1 79 ? 0.629 3.411 39.188 1.00 37.44 79 ASN A C 1
ATOM 598 O O . ASN A 1 79 ? 0.024 2.774 40.041 1.00 37.44 79 ASN A O 1
ATOM 602 N N . GLN A 1 80 ? 1.482 2.861 38.323 1.00 31.03 80 GLN A N 1
ATOM 603 C CA . GLN A 1 80 ? 1.683 1.437 37.999 1.00 31.03 80 GLN A CA 1
ATOM 604 C C . GLN A 1 80 ? 0.870 0.941 36.799 1.00 31.03 80 GLN A C 1
ATOM 606 O O . GLN A 1 80 ? -0.332 0.711 36.854 1.00 31.03 80 GLN A O 1
ATOM 611 N N . VAL A 1 81 ? 1.622 0.746 35.713 1.00 42.47 81 VAL A N 1
ATOM 612 C CA . VAL A 1 81 ? 1.385 -0.214 34.635 1.00 42.47 81 VAL A CA 1
ATOM 613 C C . VAL A 1 81 ? 0.595 -1.404 35.178 1.00 42.47 81 VAL A C 1
ATOM 615 O O . VAL A 1 81 ? 1.130 -2.201 35.951 1.00 42.47 81 VAL A O 1
ATOM 618 N N . ALA A 1 82 ? -0.679 -1.501 34.793 1.00 33.16 82 ALA A N 1
ATOM 619 C CA . ALA A 1 82 ? -1.449 -2.710 35.008 1.00 33.16 82 ALA A CA 1
ATOM 620 C C . ALA A 1 82 ? -0.660 -3.865 34.386 1.00 33.16 82 ALA A C 1
ATOM 622 O O . ALA A 1 82 ? -0.246 -3.827 33.224 1.00 33.16 82 ALA A O 1
ATOM 623 N N . THR A 1 83 ? -0.368 -4.850 35.227 1.00 30.55 83 THR A N 1
ATOM 624 C CA . THR A 1 83 ? 0.267 -6.093 34.815 1.00 30.55 83 THR A CA 1
ATOM 625 C C . THR A 1 83 ? -0.622 -6.738 33.762 1.00 30.55 83 THR A C 1
ATOM 627 O O . THR A 1 83 ? -1.836 -6.748 33.925 1.00 30.55 83 THR A O 1
ATOM 630 N N . LYS A 1 84 ? 0.010 -7.227 32.690 1.00 37.06 84 LYS A N 1
ATOM 631 C CA . LYS A 1 84 ? -0.569 -7.963 31.560 1.00 37.06 84 LYS A CA 1
ATOM 632 C C . LYS A 1 84 ? -1.677 -8.939 31.996 1.00 37.06 84 LYS A C 1
ATOM 634 O O . LYS A 1 84 ? -1.395 -10.106 32.251 1.00 37.06 84 LYS A O 1
ATOM 639 N N . GLU A 1 85 ? -2.925 -8.491 32.029 1.00 34.31 85 GLU A N 1
ATOM 640 C CA . GLU A 1 85 ? -3.998 -9.342 31.533 1.00 34.31 85 GLU A CA 1
ATOM 641 C C . GLU A 1 85 ? -3.879 -9.325 30.018 1.00 34.31 85 GLU A C 1
ATOM 643 O O . GLU A 1 85 ? -3.626 -8.284 29.403 1.00 34.31 85 GLU A O 1
ATOM 648 N N . ASP A 1 86 ? -3.921 -10.518 29.444 1.00 37.88 86 ASP A N 1
ATOM 649 C CA . ASP A 1 86 ? -3.638 -10.767 28.045 1.00 37.88 86 ASP A CA 1
ATOM 650 C C . ASP A 1 86 ? -4.789 -10.234 27.182 1.00 37.88 86 ASP A C 1
ATOM 652 O O . ASP A 1 86 ? -5.636 -10.971 26.693 1.00 37.88 86 ASP A O 1
ATOM 656 N N . LEU A 1 87 ? -4.818 -8.913 26.990 1.00 44.94 87 LEU A N 1
ATOM 657 C CA . LEU A 1 87 ? -5.685 -8.230 26.028 1.00 44.94 87 LEU A CA 1
ATOM 658 C C . LEU A 1 87 ? -5.390 -8.667 24.578 1.00 44.94 87 LEU A C 1
ATOM 660 O O . LEU A 1 87 ? -6.037 -8.171 23.664 1.00 44.94 87 LEU A O 1
ATOM 664 N N . SER A 1 88 ? -4.436 -9.582 24.341 1.00 42.56 88 SER A N 1
ATOM 665 C CA . SER A 1 88 ? -4.129 -10.101 23.004 1.00 42.56 88 SER A CA 1
ATOM 666 C C . SER A 1 88 ? -5.254 -10.938 22.391 1.00 42.56 88 SER A C 1
ATOM 668 O O . SER A 1 88 ? -5.246 -11.141 21.177 1.00 42.56 88 SER A O 1
ATOM 670 N N . GLU A 1 89 ? -6.238 -11.383 23.183 1.00 50.50 89 GLU A N 1
ATOM 671 C CA . GLU A 1 89 ? -7.408 -12.101 22.660 1.00 50.50 89 GLU A CA 1
ATOM 672 C C . GLU A 1 89 ? -8.493 -11.152 22.104 1.00 50.50 89 GLU A C 1
ATOM 674 O O . GLU A 1 89 ? -9.318 -11.565 21.287 1.00 50.50 89 GLU A O 1
ATOM 679 N N . ASN A 1 90 ? -8.454 -9.861 22.462 1.00 61.47 90 ASN A N 1
ATOM 680 C CA . ASN A 1 90 ? -9.428 -8.854 22.041 1.00 61.47 90 ASN A CA 1
ATOM 681 C C . ASN A 1 90 ? -8.832 -7.891 20.992 1.00 61.47 90 ASN A C 1
ATOM 683 O O . ASN A 1 90 ? -7.703 -7.423 21.115 1.00 61.47 90 ASN A O 1
ATOM 687 N N . GLY A 1 91 ? -9.593 -7.576 19.934 1.00 80.12 91 GLY A N 1
ATOM 688 C CA . GLY A 1 91 ? -9.144 -6.695 18.842 1.00 80.12 91 GLY A CA 1
ATOM 689 C C . GLY A 1 91 ? -8.832 -5.253 19.280 1.00 80.12 91 GLY A C 1
ATOM 690 O O . GLY A 1 91 ? -9.223 -4.814 20.366 1.00 80.12 91 GLY A O 1
ATOM 691 N N . VAL A 1 92 ? -8.180 -4.476 18.405 1.00 83.50 92 VAL A N 1
ATOM 692 C CA . VAL A 1 92 ? -7.812 -3.064 18.650 1.00 83.50 92 VAL A CA 1
ATOM 693 C C . VAL A 1 92 ? -9.050 -2.248 19.009 1.00 83.50 92 VAL A C 1
ATOM 695 O O . VAL A 1 92 ? -9.018 -1.457 19.948 1.00 83.50 92 VAL A O 1
ATOM 698 N N . THR A 1 93 ? -10.167 -2.487 18.318 1.00 85.94 93 THR A N 1
ATOM 699 C CA . THR A 1 93 ? -11.461 -1.853 18.610 1.00 85.94 93 THR A CA 1
ATOM 700 C C . THR A 1 93 ? -11.917 -2.070 20.052 1.00 85.94 93 THR A C 1
ATOM 702 O O . THR A 1 93 ? -12.347 -1.118 20.703 1.00 85.94 93 THR A O 1
ATOM 705 N N . ASP A 1 94 ? -11.835 -3.301 20.557 1.00 80.00 94 ASP A N 1
ATOM 706 C CA . ASP A 1 94 ? -12.302 -3.625 21.907 1.00 80.00 94 ASP A CA 1
ATOM 707 C C . ASP A 1 94 ? -11.395 -2.998 22.969 1.00 80.00 94 ASP A C 1
ATOM 709 O O . ASP A 1 94 ? -11.878 -2.400 23.934 1.00 80.00 94 ASP A O 1
ATOM 713 N N . THR A 1 95 ? -10.080 -3.029 22.736 1.00 80.94 95 THR A N 1
ATOM 714 C CA . THR A 1 95 ? -9.117 -2.382 23.633 1.00 80.94 95 THR A CA 1
ATOM 715 C C . THR A 1 95 ? -9.304 -0.868 23.656 1.00 80.94 95 THR A C 1
ATOM 717 O O . THR A 1 95 ? -9.311 -0.269 24.733 1.00 80.94 95 THR A O 1
ATOM 720 N N . VAL A 1 96 ? -9.516 -0.238 22.498 1.00 85.12 96 VAL A N 1
ATOM 721 C CA . VAL A 1 96 ? -9.790 1.202 22.397 1.00 85.12 96 VAL A CA 1
ATOM 722 C C . VAL A 1 96 ? -11.078 1.563 23.127 1.00 85.12 96 VAL A C 1
ATOM 724 O O . VAL A 1 96 ? -11.070 2.476 23.951 1.00 85.12 96 VAL A O 1
ATOM 727 N N . ALA A 1 97 ? -12.170 0.833 22.887 1.00 83.12 97 ALA A N 1
ATOM 728 C CA . ALA A 1 97 ? -13.449 1.093 23.540 1.00 83.12 97 ALA A CA 1
ATOM 729 C C . ALA A 1 97 ? -13.347 0.943 25.067 1.00 83.12 97 ALA A C 1
ATOM 731 O O . ALA A 1 97 ? -13.759 1.839 25.809 1.00 83.12 97 ALA A O 1
ATOM 732 N N . THR A 1 98 ? -12.748 -0.154 25.534 1.00 76.56 98 THR A N 1
ATOM 733 C CA . THR A 1 98 ? -12.595 -0.448 26.964 1.00 76.56 98 THR A CA 1
ATOM 734 C C . THR A 1 98 ? -11.694 0.574 27.650 1.00 76.56 98 THR A C 1
ATOM 736 O O . THR A 1 98 ? -12.049 1.102 28.706 1.00 76.56 98 THR A O 1
ATOM 739 N N . THR A 1 99 ? -10.561 0.918 27.034 1.00 75.25 99 THR A N 1
ATOM 740 C CA . THR A 1 99 ? -9.599 1.885 27.584 1.00 75.25 99 THR A CA 1
ATOM 741 C C . THR A 1 99 ? -10.194 3.286 27.640 1.00 75.25 99 THR A C 1
ATOM 743 O O . THR A 1 99 ? -10.080 3.962 28.665 1.00 75.25 99 THR A O 1
ATOM 746 N N . LEU A 1 100 ? -10.866 3.721 26.572 1.00 80.69 100 LEU A N 1
ATOM 747 C CA . LEU A 1 100 ? -11.480 5.043 26.503 1.00 80.69 100 LEU A CA 1
ATOM 748 C C . LEU A 1 100 ? -12.565 5.206 27.574 1.00 80.69 100 LEU A C 1
ATOM 750 O O . LEU A 1 100 ? -12.559 6.189 28.315 1.00 80.69 100 LEU A O 1
ATOM 754 N N . ILE A 1 101 ? -13.468 4.228 27.694 1.00 83.12 101 ILE A N 1
ATOM 755 C CA . ILE A 1 101 ? -14.571 4.270 28.663 1.00 83.12 101 ILE A CA 1
ATOM 756 C C . ILE A 1 101 ? -14.041 4.205 30.098 1.00 83.12 101 ILE A C 1
ATOM 758 O O . ILE A 1 101 ? -14.461 5.007 30.933 1.00 83.12 101 ILE A O 1
ATOM 762 N N . SER A 1 102 ? -13.103 3.299 30.385 1.00 75.88 102 SER A N 1
ATOM 763 C CA . SER A 1 102 ? -12.564 3.121 31.740 1.00 75.88 102 SER A CA 1
ATOM 764 C C . SER A 1 102 ? -11.855 4.384 32.231 1.00 75.88 102 SER A C 1
ATOM 766 O O . SER A 1 102 ? -12.147 4.880 33.320 1.00 75.88 102 SER A O 1
ATOM 768 N N . ASN A 1 103 ? -10.991 4.975 31.399 1.00 75.31 103 ASN A N 1
ATOM 769 C CA . ASN A 1 103 ? -10.297 6.211 31.757 1.00 75.31 103 ASN A CA 1
ATOM 770 C C . ASN A 1 103 ? -11.253 7.407 31.850 1.00 75.31 103 ASN A C 1
ATOM 772 O O . ASN A 1 103 ? -11.113 8.232 32.752 1.00 75.31 103 ASN A O 1
ATOM 776 N N . TYR A 1 104 ? -12.259 7.492 30.974 1.00 80.31 104 TYR A N 1
ATOM 777 C CA . TYR A 1 104 ? -13.286 8.529 31.070 1.00 80.31 104 TYR A CA 1
ATOM 778 C C . TYR A 1 104 ? -14.063 8.450 32.394 1.00 80.31 104 TYR A C 1
ATOM 780 O O . TYR A 1 104 ? -14.255 9.471 33.061 1.00 80.31 104 TYR A O 1
ATOM 788 N N . ILE A 1 105 ? -14.492 7.250 32.804 1.00 82.06 105 ILE A N 1
ATOM 789 C CA . ILE A 1 105 ? -15.204 7.041 34.074 1.00 82.06 105 ILE A CA 1
ATOM 790 C C . ILE A 1 105 ? -14.306 7.421 35.255 1.00 82.06 105 ILE A C 1
ATOM 792 O O . ILE A 1 105 ? -14.758 8.154 36.136 1.00 82.06 105 ILE A O 1
ATOM 796 N N . ALA A 1 106 ? -13.039 7.000 35.247 1.00 77.81 106 ALA A N 1
ATOM 797 C CA . ALA A 1 106 ? -12.082 7.334 36.299 1.00 77.81 106 ALA A CA 1
ATOM 798 C C . ALA A 1 106 ? -11.884 8.856 36.440 1.00 77.81 106 ALA A C 1
ATOM 800 O O . ALA A 1 106 ? -11.976 9.387 37.549 1.00 77.81 106 ALA A O 1
ATOM 801 N N . LEU A 1 107 ? -11.702 9.572 35.321 1.00 79.12 107 LEU A N 1
ATOM 802 C CA . LEU A 1 107 ? -11.587 11.039 35.289 1.00 79.12 107 LEU A CA 1
ATOM 803 C C . LEU A 1 107 ? -12.863 11.749 35.766 1.00 79.12 107 LEU A C 1
ATOM 805 O O . LEU A 1 107 ? -12.820 12.839 36.338 1.00 79.12 107 LEU A O 1
ATOM 809 N N . LYS A 1 108 ? -14.029 11.147 35.529 1.00 80.44 108 LYS A N 1
ATOM 810 C CA . LYS A 1 108 ? -15.300 11.692 36.007 1.00 80.44 108 LYS A CA 1
ATOM 811 C C . LYS A 1 108 ? -15.473 11.487 37.512 1.00 80.44 108 LYS A C 1
ATOM 813 O O . LYS A 1 108 ? -15.929 12.399 38.196 1.00 80.44 108 LYS A O 1
ATOM 818 N N . GLN A 1 109 ? -15.108 10.316 38.031 1.00 82.38 109 GLN A N 1
ATOM 819 C CA . GLN A 1 109 ? -15.237 9.976 39.453 1.00 82.38 109 GLN A CA 1
ATOM 820 C C . GLN A 1 109 ? -14.275 10.772 40.339 1.00 82.38 109 GLN A C 1
ATOM 822 O O . GLN A 1 109 ? -14.651 11.189 41.430 1.00 82.38 109 GLN A O 1
ATOM 827 N N . ASN A 1 110 ? -13.054 11.023 39.866 1.00 82.12 110 ASN A N 1
ATOM 828 C CA . ASN A 1 110 ? -12.051 11.786 40.612 1.00 82.12 110 ASN A CA 1
ATOM 829 C C . ASN A 1 110 ? -12.182 13.314 40.433 1.00 82.12 110 ASN A C 1
ATOM 831 O O . ASN A 1 110 ? -11.307 14.056 40.877 1.00 82.12 110 ASN A O 1
ATOM 835 N N . GLY A 1 111 ? -13.229 13.790 39.745 1.00 82.50 111 GLY A N 1
ATOM 836 C CA . GLY A 1 111 ? -13.453 15.213 39.472 1.00 82.50 111 GLY A CA 1
ATOM 837 C C . GLY A 1 111 ? -12.359 15.882 38.630 1.00 82.50 111 GLY A C 1
ATOM 838 O O . GLY A 1 111 ? -12.300 17.107 38.586 1.00 82.50 111 GLY A O 1
ATOM 839 N N . SER A 1 112 ? -11.491 15.102 37.978 1.00 82.69 112 SER A N 1
ATOM 840 C CA . SER A 1 112 ? -10.334 15.596 37.219 1.00 82.69 112 SER A CA 1
ATOM 841 C C . SER A 1 112 ? -10.602 15.691 35.717 1.00 82.69 112 SER A C 1
ATOM 843 O O . SER A 1 112 ? -9.682 15.994 34.962 1.00 82.69 112 SER A O 1
ATOM 845 N N . LEU A 1 113 ? -11.843 15.452 35.273 1.00 85.62 113 LEU A N 1
ATOM 846 C CA . LEU A 1 113 ? -12.257 15.631 33.883 1.00 85.62 113 LEU A CA 1
ATOM 847 C C . LEU A 1 113 ? -12.266 17.122 33.505 1.00 85.62 113 LEU A C 1
ATOM 849 O O . LEU A 1 113 ? -13.267 17.826 33.632 1.00 85.62 113 LEU A O 1
ATOM 853 N N . THR A 1 114 ? -11.127 17.587 33.012 1.00 85.75 114 THR A N 1
ATOM 854 C CA . THR A 1 114 ? -10.924 18.888 32.370 1.00 85.75 114 THR A CA 1
ATOM 855 C C . THR A 1 114 ? -10.746 18.720 30.860 1.00 85.75 114 THR A C 1
ATOM 857 O O . THR A 1 114 ? -10.484 17.614 30.379 1.00 85.75 114 THR A O 1
ATOM 860 N N . GLY A 1 115 ? -10.820 19.820 30.101 1.00 82.56 115 GLY A N 1
ATOM 861 C CA . GLY A 1 115 ? -10.517 19.798 28.664 1.00 82.56 115 GLY A CA 1
ATOM 862 C C . GLY A 1 115 ? -9.121 19.242 28.350 1.00 82.56 115 GLY A C 1
ATOM 863 O O . GLY A 1 115 ? -8.968 18.478 27.405 1.00 82.56 115 GLY A O 1
ATOM 864 N N . GLU A 1 116 ? -8.127 19.540 29.190 1.00 82.50 116 GLU A N 1
ATOM 865 C CA . GLU A 1 116 ? -6.760 19.017 29.055 1.00 82.50 116 GLU A CA 1
ATOM 866 C C . GLU A 1 116 ? -6.696 17.502 29.297 1.00 82.50 116 GLU A C 1
ATOM 868 O O . GLU A 1 116 ? -6.120 16.766 28.499 1.00 82.50 116 GLU A O 1
ATOM 873 N N . SER A 1 117 ? -7.337 17.012 30.364 1.00 78.69 117 SER A N 1
ATOM 874 C CA . SER A 1 117 ? -7.368 15.572 30.661 1.00 78.69 117 SER A CA 1
ATOM 875 C C . SER A 1 117 ? -8.106 14.764 29.585 1.00 78.69 117 SER A C 1
ATOM 877 O O . SER A 1 117 ? -7.701 13.647 29.269 1.00 78.69 117 SER A O 1
ATOM 879 N N . ALA A 1 118 ? -9.153 15.346 28.987 1.00 79.06 118 ALA A N 1
ATOM 880 C CA . ALA A 1 118 ? -9.899 14.739 27.894 1.00 79.06 118 ALA A CA 1
ATOM 881 C C . ALA A 1 118 ? -9.054 14.677 26.615 1.00 79.06 118 ALA A C 1
ATOM 883 O O . ALA A 1 118 ? -9.026 13.637 25.962 1.00 79.06 118 ALA A O 1
ATOM 884 N N . GLN A 1 119 ? -8.319 15.749 26.296 1.00 79.62 119 GLN A N 1
ATOM 885 C CA . GLN A 1 119 ? -7.403 15.756 25.156 1.00 79.62 119 GLN A CA 1
ATOM 886 C C . GLN A 1 119 ? -6.300 14.709 25.324 1.00 79.62 119 GLN A C 1
ATOM 888 O O . GLN A 1 119 ? -6.071 13.918 24.419 1.00 79.62 119 GLN A O 1
ATOM 893 N N . LYS A 1 120 ? -5.696 14.620 26.513 1.00 80.81 120 LYS A N 1
ATOM 894 C CA . LYS A 1 120 ? -4.665 13.618 26.804 1.00 80.81 120 LYS A CA 1
ATOM 895 C C . LYS A 1 120 ? -5.171 12.185 26.619 1.00 80.81 120 LYS A C 1
ATOM 897 O O . LYS A 1 120 ? -4.447 11.349 26.089 1.00 80.81 120 LYS A O 1
ATOM 902 N N . LEU A 1 121 ? -6.407 11.900 27.034 1.00 78.62 121 LEU A N 1
ATOM 903 C CA . LEU A 1 121 ? -7.027 10.591 26.821 1.00 78.62 121 LEU A CA 1
ATOM 904 C C . LEU A 1 121 ? -7.220 10.286 25.325 1.00 78.62 121 LEU A C 1
ATOM 906 O O . LEU A 1 121 ? -6.987 9.157 24.890 1.00 78.62 121 LEU A O 1
ATOM 910 N N . ILE A 1 122 ? -7.623 11.285 24.535 1.00 83.94 122 ILE A N 1
ATOM 911 C CA . ILE A 1 122 ? -7.737 11.159 23.077 1.00 83.94 122 ILE A CA 1
ATOM 912 C C . ILE A 1 122 ? -6.363 10.881 22.462 1.00 83.94 122 ILE A C 1
ATOM 914 O O . ILE A 1 122 ? -6.230 9.909 21.724 1.00 83.94 122 ILE A O 1
ATOM 918 N N . ASP A 1 123 ? -5.345 11.667 22.812 1.00 80.12 123 ASP A N 1
ATOM 919 C CA . ASP A 1 123 ? -3.988 11.531 22.270 1.00 80.12 123 ASP A CA 1
ATOM 920 C C . ASP A 1 123 ? -3.409 10.139 22.563 1.00 80.12 123 ASP A C 1
ATOM 922 O O . ASP A 1 123 ? -2.893 9.477 21.668 1.00 80.12 123 ASP A O 1
ATOM 926 N N . GLN A 1 124 ? -3.585 9.639 23.791 1.00 79.69 124 GLN A N 1
ATOM 927 C CA . GLN A 1 124 ? -3.175 8.281 24.172 1.00 79.69 124 GLN A CA 1
ATOM 928 C C . GLN A 1 124 ? -3.922 7.195 23.392 1.00 79.69 124 GLN A C 1
ATOM 930 O O . GLN A 1 124 ? -3.358 6.146 23.081 1.00 79.69 124 GLN A O 1
ATOM 935 N N . THR A 1 125 ? -5.199 7.431 23.087 1.00 81.25 125 THR A N 1
ATOM 936 C CA . THR A 1 125 ? -6.007 6.501 22.292 1.00 81.25 125 THR A CA 1
ATOM 937 C C . THR A 1 125 ? -5.519 6.465 20.846 1.00 81.25 125 THR A C 1
ATOM 939 O O . THR A 1 125 ? -5.375 5.381 20.285 1.00 81.25 125 THR A O 1
ATOM 942 N N . ILE A 1 126 ? -5.224 7.628 20.260 1.00 82.00 126 ILE A N 1
ATOM 943 C CA . ILE A 1 126 ? -4.663 7.740 18.908 1.00 82.00 126 ILE A CA 1
ATOM 944 C C . ILE A 1 126 ? -3.300 7.047 18.851 1.00 82.00 126 ILE A C 1
ATOM 946 O O . ILE A 1 126 ? -3.114 6.161 18.023 1.00 82.00 126 ILE A O 1
ATOM 950 N N . GLU A 1 127 ? -2.395 7.350 19.785 1.00 82.25 127 GLU A N 1
ATOM 951 C CA . GLU A 1 127 ? -1.065 6.730 19.847 1.00 82.25 127 GLU A CA 1
ATOM 952 C C . GLU A 1 127 ? -1.158 5.200 19.978 1.00 82.25 127 GLU A C 1
ATOM 954 O O . GLU A 1 127 ? -0.406 4.457 19.343 1.00 82.25 127 GLU A O 1
ATOM 959 N N . TYR A 1 128 ? -2.116 4.699 20.766 1.00 84.06 128 TYR A N 1
ATOM 960 C CA . TYR A 1 128 ? -2.372 3.264 20.855 1.00 84.06 128 TYR A CA 1
ATOM 961 C C . TYR A 1 128 ? -2.830 2.684 19.511 1.00 84.06 128 TYR A C 1
ATOM 963 O O . TYR A 1 128 ? -2.317 1.642 19.097 1.00 84.06 128 TYR A O 1
ATOM 971 N N . VAL A 1 129 ? -3.770 3.335 18.822 1.00 83.38 129 VAL A N 1
ATOM 972 C CA . VAL A 1 129 ? -4.241 2.892 17.500 1.00 83.38 129 VAL A CA 1
ATOM 973 C C . VAL A 1 129 ? -3.097 2.891 16.491 1.00 83.38 129 VAL A C 1
ATOM 975 O O . VAL A 1 129 ? -2.927 1.901 15.787 1.00 83.38 129 VAL A O 1
ATOM 978 N N . GLU A 1 130 ? -2.277 3.938 16.454 1.00 81.38 130 GLU A N 1
ATOM 979 C CA . GLU A 1 130 ? -1.121 4.045 15.559 1.00 81.38 130 GLU A CA 1
ATOM 980 C C . GLU A 1 130 ? -0.085 2.952 15.840 1.00 81.38 130 GLU A C 1
ATOM 982 O O . GLU A 1 130 ? 0.386 2.283 14.920 1.00 81.38 130 GLU A O 1
ATOM 987 N N . LYS A 1 131 ? 0.228 2.694 17.114 1.00 81.12 131 LYS A N 1
ATOM 988 C CA . LYS A 1 131 ? 1.196 1.664 17.515 1.00 81.12 131 LYS A CA 1
ATOM 989 C C . LYS A 1 131 ? 0.725 0.239 17.222 1.00 81.12 131 LYS A C 1
ATOM 991 O O . LYS A 1 131 ? 1.556 -0.639 16.996 1.00 81.12 131 LYS A O 1
ATOM 996 N N . ASN A 1 132 ? -0.583 0.001 17.276 1.00 80.19 132 ASN A N 1
ATOM 997 C CA . ASN A 1 132 ? -1.183 -1.309 17.007 1.00 80.19 132 ASN A CA 1
ATOM 998 C C . ASN A 1 132 ? -1.718 -1.437 15.574 1.00 80.19 132 ASN A C 1
ATOM 1000 O O . ASN A 1 132 ? -2.194 -2.505 15.181 1.00 80.19 132 ASN A O 1
ATOM 1004 N N . SER A 1 133 ? -1.616 -0.372 14.779 1.00 74.06 133 SER A N 1
ATOM 1005 C CA . SER A 1 133 ? -1.717 -0.454 13.330 1.00 74.06 133 SER A CA 1
ATOM 1006 C C . SER A 1 133 ? -0.467 -1.140 12.777 1.00 74.06 133 SER A C 1
ATOM 1008 O O . SER A 1 133 ? 0.613 -1.100 13.373 1.00 74.06 133 SER A O 1
ATOM 1010 N N . SER A 1 134 ? -0.614 -1.841 11.658 1.00 67.19 134 SER A N 1
ATOM 1011 C CA . SER A 1 134 ? 0.470 -2.652 11.110 1.00 67.19 134 SER A CA 1
ATOM 1012 C C . SER A 1 134 ? 1.618 -1.781 10.608 1.00 67.19 134 SER A C 1
ATOM 1014 O O . SER A 1 134 ? 1.578 -1.261 9.497 1.00 67.19 134 SER A O 1
ATOM 1016 N N . GLN A 1 135 ? 2.673 -1.664 11.418 1.00 66.44 135 GLN A N 1
ATOM 1017 C CA . GLN A 1 135 ? 3.929 -1.043 11.013 1.00 66.44 135 GLN A CA 1
ATOM 1018 C C . GLN A 1 135 ? 4.745 -2.015 10.160 1.00 66.44 135 GLN A C 1
ATOM 1020 O O . GLN A 1 135 ? 5.123 -3.110 10.584 1.00 66.44 135 GLN A O 1
ATOM 1025 N N . THR A 1 136 ? 5.027 -1.614 8.926 1.00 63.72 136 THR A N 1
ATOM 1026 C CA . THR A 1 136 ? 5.796 -2.417 7.979 1.00 63.72 136 THR A CA 1
ATOM 1027 C C . THR A 1 136 ? 7.277 -2.096 8.058 1.00 63.72 136 THR A C 1
ATOM 1029 O O . THR A 1 136 ? 7.676 -0.943 7.918 1.00 63.72 136 THR A O 1
ATOM 1032 N N . ALA A 1 137 ? 8.121 -3.128 8.122 1.00 76.75 137 ALA A N 1
ATOM 1033 C CA . ALA A 1 137 ? 9.528 -2.968 7.769 1.00 76.75 137 ALA A CA 1
ATOM 1034 C C . ALA A 1 137 ? 9.633 -2.556 6.291 1.00 76.75 137 ALA A C 1
ATOM 1036 O O . ALA A 1 137 ? 9.362 -3.367 5.399 1.00 76.75 137 ALA A O 1
ATOM 1037 N N . LEU A 1 138 ? 9.984 -1.301 6.022 1.00 86.25 138 LEU A N 1
ATOM 1038 C CA . LEU A 1 138 ? 10.164 -0.80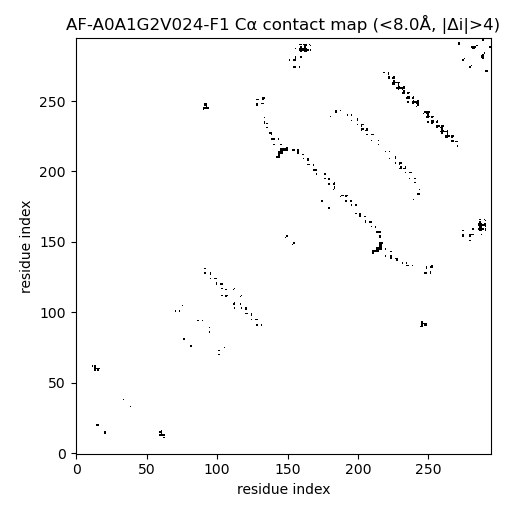2 4.660 1.00 86.25 138 LEU A CA 1
ATOM 1039 C C . LEU A 1 138 ? 11.278 -1.575 3.943 1.00 86.25 138 LEU A C 1
ATOM 1041 O O . LEU A 1 138 ? 12.234 -2.050 4.556 1.00 86.25 138 LEU A O 1
ATOM 1045 N N . ILE A 1 139 ? 11.139 -1.724 2.628 1.00 91.00 139 ILE A N 1
ATOM 1046 C CA . ILE A 1 139 ? 12.228 -2.208 1.782 1.00 91.00 139 ILE A CA 1
ATOM 1047 C C . ILE A 1 139 ? 13.295 -1.114 1.759 1.00 91.00 139 ILE A C 1
ATOM 1049 O O . ILE A 1 139 ? 12.977 0.063 1.584 1.00 91.00 139 ILE A O 1
ATOM 1053 N N . SER A 1 140 ? 14.547 -1.509 1.970 1.00 94.00 140 SER A N 1
ATOM 1054 C CA . SER A 1 140 ? 15.727 -0.653 1.861 1.00 94.00 140 SER A CA 1
ATOM 1055 C C . SER A 1 140 ? 16.328 -0.722 0.459 1.00 94.00 140 SER A C 1
ATOM 1057 O O . SER A 1 140 ? 16.065 -1.656 -0.298 1.00 94.00 140 SER A O 1
ATOM 1059 N N . GLU A 1 141 ? 17.209 0.222 0.126 1.00 91.00 141 GLU A N 1
ATOM 1060 C CA . GLU A 1 141 ? 17.928 0.227 -1.159 1.00 91.00 141 GLU A CA 1
ATOM 1061 C C . GLU A 1 141 ? 18.704 -1.073 -1.423 1.00 91.00 141 GLU A C 1
ATOM 1063 O O . GLU A 1 141 ? 18.783 -1.524 -2.561 1.00 91.00 141 GLU A O 1
ATOM 1068 N N . SER A 1 142 ? 19.221 -1.721 -0.374 1.00 90.44 142 SER A N 1
ATOM 1069 C CA . SER A 1 142 ? 19.898 -3.022 -0.471 1.00 90.44 142 SER A CA 1
ATOM 1070 C C . SER A 1 142 ? 18.991 -4.164 -0.940 1.00 90.44 142 SER A C 1
ATOM 1072 O O . SER A 1 142 ? 19.494 -5.201 -1.365 1.00 90.44 142 SER A O 1
ATOM 1074 N N . GLY A 1 143 ? 17.670 -3.988 -0.858 1.00 89.44 143 GLY A N 1
ATOM 1075 C CA . GLY A 1 143 ? 16.684 -4.921 -1.393 1.00 89.44 143 GLY A CA 1
ATOM 1076 C C . GLY A 1 143 ? 16.408 -4.740 -2.886 1.00 89.44 143 GLY A C 1
ATOM 1077 O O . GLY A 1 143 ? 15.644 -5.527 -3.437 1.00 89.44 143 GLY A O 1
ATOM 1078 N N . LEU A 1 144 ? 16.991 -3.728 -3.540 1.00 94.12 144 LEU A N 1
ATOM 1079 C CA . LEU A 1 144 ? 16.779 -3.436 -4.957 1.00 94.12 144 LEU A CA 1
ATOM 1080 C C . LEU A 1 144 ? 17.934 -3.941 -5.828 1.00 94.12 144 LEU A C 1
ATOM 1082 O O . LEU A 1 144 ? 19.105 -3.908 -5.448 1.00 94.12 144 LEU A O 1
ATOM 1086 N N . ASN A 1 145 ? 17.608 -4.332 -7.058 1.00 94.69 145 ASN A N 1
ATOM 1087 C CA . ASN A 1 145 ? 18.592 -4.665 -8.084 1.00 94.69 145 ASN A CA 1
ATOM 1088 C C . ASN A 1 145 ? 19.111 -3.389 -8.777 1.00 94.69 145 ASN A C 1
ATOM 1090 O O . ASN A 1 145 ? 18.656 -3.016 -9.859 1.00 94.69 145 ASN A O 1
ATOM 1094 N N . ILE A 1 146 ? 20.036 -2.677 -8.129 1.00 94.62 146 ILE A N 1
ATOM 1095 C CA . ILE A 1 146 ? 20.562 -1.398 -8.632 1.00 94.62 146 ILE A CA 1
ATOM 1096 C C . ILE A 1 146 ? 21.640 -1.635 -9.696 1.00 94.62 146 ILE A C 1
ATOM 1098 O O . ILE A 1 146 ? 22.663 -2.268 -9.431 1.00 94.62 146 ILE A O 1
ATOM 1102 N N . VAL A 1 147 ? 21.460 -1.047 -10.880 1.00 93.81 147 VAL A N 1
ATOM 1103 C CA . VAL A 1 147 ? 22.460 -1.051 -11.958 1.00 93.81 147 VAL A CA 1
ATOM 1104 C C . VAL A 1 147 ? 23.216 0.277 -12.007 1.00 93.81 147 VAL A C 1
ATOM 1106 O O . VAL A 1 147 ? 22.663 1.351 -11.765 1.00 93.81 147 VAL A O 1
ATOM 1109 N N . SER A 1 148 ? 24.517 0.216 -12.298 1.00 87.56 148 SER A N 1
ATOM 1110 C CA . SER A 1 148 ? 25.399 1.392 -12.309 1.00 87.56 148 SER A CA 1
ATOM 1111 C C . SER A 1 148 ? 25.201 2.301 -13.525 1.00 87.56 148 SER A C 1
ATOM 1113 O O . SER A 1 148 ? 25.542 3.483 -13.441 1.00 87.56 148 SER A O 1
ATOM 1115 N N . ASP A 1 149 ? 24.661 1.771 -14.624 1.00 85.88 149 ASP A N 1
ATOM 1116 C CA . ASP A 1 149 ? 24.431 2.516 -15.859 1.00 85.88 149 ASP A CA 1
ATOM 1117 C C . ASP A 1 149 ? 23.237 3.476 -15.731 1.00 85.88 149 ASP A C 1
ATOM 1119 O O . ASP A 1 149 ? 22.153 3.097 -15.294 1.00 85.88 149 ASP A O 1
ATOM 1123 N N . ASN A 1 150 ? 23.451 4.726 -16.145 1.00 84.00 150 ASN A N 1
ATOM 1124 C CA . ASN A 1 150 ? 22.435 5.784 -16.211 1.00 84.00 150 ASN A CA 1
ATOM 1125 C C . ASN A 1 150 ? 22.324 6.373 -17.627 1.00 84.00 150 ASN A C 1
ATOM 1127 O O . ASN A 1 150 ? 21.834 7.486 -17.815 1.00 84.00 150 ASN A O 1
ATOM 1131 N N . GLY A 1 151 ? 22.817 5.650 -18.634 1.00 90.25 151 GLY A N 1
ATOM 1132 C CA . GLY A 1 151 ? 22.710 6.040 -20.029 1.00 90.25 151 GLY A CA 1
ATOM 1133 C C . GLY A 1 151 ? 21.266 6.046 -20.531 1.00 90.25 151 GLY A C 1
ATOM 1134 O O . GLY A 1 151 ? 20.360 5.436 -19.957 1.00 90.25 151 GLY A O 1
ATOM 1135 N N . LYS A 1 152 ? 21.063 6.704 -21.678 1.00 90.69 152 LYS A N 1
ATOM 1136 C CA . LYS A 1 152 ? 19.752 6.826 -22.334 1.00 90.69 152 LYS A CA 1
ATOM 1137 C C . LYS A 1 152 ? 19.079 5.464 -22.561 1.00 90.69 152 LYS A C 1
ATOM 1139 O O . LYS A 1 152 ? 17.872 5.334 -22.377 1.00 90.69 152 LYS A O 1
ATOM 1144 N N . THR A 1 153 ? 19.867 4.449 -22.917 1.00 92.12 153 THR A N 1
ATOM 1145 C CA . THR A 1 153 ? 19.395 3.073 -23.114 1.00 92.12 153 THR A CA 1
ATOM 1146 C C . THR A 1 153 ? 18.867 2.459 -21.821 1.00 92.12 153 THR A C 1
ATOM 1148 O O . THR A 1 153 ? 17.757 1.937 -21.827 1.00 92.12 153 THR A O 1
ATOM 1151 N N . SER A 1 154 ? 19.600 2.577 -20.711 1.00 93.88 154 SER A N 1
ATOM 1152 C CA . SER A 1 154 ? 19.168 2.055 -19.406 1.00 93.88 154 SER A CA 1
ATOM 1153 C C . SER A 1 154 ? 17.915 2.753 -18.884 1.00 93.88 154 SER A C 1
ATOM 1155 O O . SER A 1 154 ? 17.009 2.093 -18.380 1.00 93.88 154 SER A O 1
ATOM 1157 N N . ILE A 1 155 ? 17.798 4.069 -19.084 1.00 94.19 155 ILE A N 1
ATOM 1158 C CA . ILE A 1 155 ? 16.575 4.822 -18.761 1.00 94.19 155 ILE A CA 1
ATOM 1159 C C . ILE A 1 155 ? 15.387 4.318 -19.593 1.00 94.19 155 ILE A C 1
ATOM 1161 O O . ILE A 1 155 ? 14.305 4.088 -19.053 1.00 94.19 155 ILE A O 1
ATOM 1165 N N . SER A 1 156 ? 15.592 4.119 -20.898 1.00 95.06 156 SER A N 1
ATOM 1166 C CA . SER A 1 156 ? 14.558 3.600 -21.796 1.00 95.06 156 SER A CA 1
ATOM 1167 C C . SER A 1 156 ? 14.131 2.180 -21.413 1.00 95.06 156 SER A C 1
ATOM 1169 O O . SER A 1 156 ? 12.944 1.876 -21.391 1.00 95.06 156 SER A O 1
ATOM 1171 N N . GLN A 1 157 ? 15.077 1.296 -21.097 1.00 95.62 157 GLN A N 1
ATOM 1172 C CA . GLN A 1 157 ? 14.776 -0.077 -20.684 1.00 95.62 157 GLN A CA 1
ATOM 1173 C C . GLN A 1 157 ? 14.047 -0.119 -19.341 1.00 95.62 157 GLN A C 1
ATOM 1175 O O . GLN A 1 157 ? 13.112 -0.897 -19.182 1.00 95.62 157 GLN A O 1
ATOM 1180 N N . TYR A 1 158 ? 14.427 0.742 -18.396 1.00 97.06 158 TYR A N 1
ATOM 1181 C CA . TYR A 1 158 ? 13.733 0.866 -17.119 1.00 97.06 158 TYR A CA 1
ATOM 1182 C C . TYR A 1 158 ? 12.260 1.248 -17.307 1.00 97.06 158 TYR A C 1
ATOM 1184 O O . TYR A 1 158 ? 11.384 0.568 -16.776 1.00 97.06 158 TYR A O 1
ATOM 1192 N N . GLY A 1 159 ? 11.965 2.287 -18.098 1.00 96.44 159 GLY A N 1
ATOM 1193 C CA . GLY A 1 159 ? 10.576 2.683 -18.350 1.00 96.44 159 GLY A CA 1
ATOM 1194 C C . GLY A 1 159 ? 9.785 1.630 -19.133 1.00 96.44 159 GLY A C 1
ATOM 1195 O O . GLY A 1 159 ? 8.603 1.425 -18.857 1.00 96.44 159 GLY A O 1
ATOM 1196 N N . GLU A 1 160 ? 10.440 0.914 -20.051 1.00 96.88 160 GLU A N 1
ATOM 1197 C CA . GLU A 1 160 ? 9.847 -0.220 -20.762 1.00 96.88 160 GLU A CA 1
ATOM 1198 C C . GLU A 1 160 ? 9.444 -1.346 -19.803 1.00 96.88 160 GLU A C 1
ATOM 1200 O O . GLU A 1 160 ? 8.285 -1.763 -19.790 1.00 96.88 160 GLU A O 1
ATOM 1205 N N . ASN A 1 161 ? 10.371 -1.781 -18.951 1.00 97.00 161 ASN A N 1
ATOM 1206 C CA . ASN A 1 161 ? 10.128 -2.834 -17.971 1.00 97.00 161 ASN A CA 1
ATOM 1207 C C . ASN A 1 161 ? 9.039 -2.421 -16.975 1.00 97.00 161 ASN A C 1
ATOM 1209 O O . ASN A 1 161 ? 8.079 -3.162 -16.775 1.00 97.00 161 ASN A O 1
ATOM 1213 N N . LEU A 1 162 ? 9.134 -1.212 -16.414 1.00 97.06 162 LEU A N 1
ATOM 1214 C CA . LEU A 1 162 ? 8.171 -0.703 -15.438 1.00 97.06 162 LEU A CA 1
ATOM 1215 C C . LEU A 1 162 ? 6.753 -0.633 -16.020 1.00 97.06 162 LEU A C 1
ATOM 1217 O O . LEU A 1 162 ? 5.786 -1.060 -15.390 1.00 97.06 162 LEU A O 1
ATOM 1221 N N . GLY A 1 163 ? 6.617 -0.136 -17.249 1.00 96.31 163 GLY A N 1
ATOM 1222 C CA . GLY A 1 163 ? 5.327 -0.106 -17.926 1.00 96.31 163 GLY A CA 1
ATOM 1223 C C . GLY A 1 163 ? 4.782 -1.495 -18.263 1.00 96.31 163 GLY A C 1
ATOM 1224 O O . GLY A 1 163 ? 3.574 -1.719 -18.161 1.00 96.31 163 GLY A O 1
ATOM 1225 N N . MET A 1 164 ? 5.653 -2.452 -18.602 1.00 96.19 164 MET A N 1
ATOM 1226 C CA . MET A 1 164 ? 5.254 -3.844 -18.826 1.00 96.19 164 MET A CA 1
ATOM 1227 C C . MET A 1 164 ? 4.765 -4.536 -17.551 1.00 96.19 164 MET A C 1
ATOM 1229 O O . MET A 1 164 ? 3.785 -5.279 -17.634 1.00 96.19 164 MET A O 1
ATOM 1233 N N . ILE A 1 165 ? 5.378 -4.264 -16.395 1.00 96.50 165 ILE A N 1
ATOM 1234 C CA . ILE A 1 165 ? 4.925 -4.770 -15.086 1.00 96.50 165 ILE A CA 1
ATOM 1235 C C . ILE A 1 165 ? 3.473 -4.343 -14.843 1.00 96.50 165 ILE A C 1
ATOM 1237 O O . ILE A 1 165 ? 2.601 -5.181 -14.595 1.00 96.50 165 ILE A O 1
ATOM 1241 N N . PHE A 1 166 ? 3.177 -3.047 -14.998 1.00 93.75 166 PHE A N 1
ATOM 1242 C CA . PHE A 1 166 ? 1.823 -2.523 -14.787 1.00 93.75 166 PHE A CA 1
ATOM 1243 C C . PHE A 1 166 ? 0.820 -3.021 -15.827 1.00 93.75 166 PHE A C 1
ATOM 1245 O O . PHE A 1 166 ? -0.324 -3.320 -15.488 1.00 93.75 166 PHE A O 1
ATOM 1252 N N . LYS A 1 167 ? 1.236 -3.150 -17.091 1.00 93.50 167 LYS A N 1
ATOM 1253 C CA . LYS A 1 167 ? 0.381 -3.689 -18.153 1.00 93.50 167 LYS A CA 1
ATOM 1254 C C . LYS A 1 167 ? 0.006 -5.146 -17.897 1.00 93.50 167 LYS A C 1
ATOM 1256 O O . LYS A 1 167 ? -1.161 -5.506 -18.022 1.00 93.50 167 LYS A O 1
ATOM 1261 N N . THR A 1 168 ? 0.991 -5.976 -17.567 1.00 93.94 168 THR A N 1
ATOM 1262 C CA . THR A 1 168 ? 0.823 -7.431 -17.428 1.00 93.94 168 THR A CA 1
ATOM 1263 C C . THR A 1 168 ? -0.020 -7.781 -16.210 1.00 93.94 168 THR A C 1
ATOM 1265 O O . THR A 1 168 ? -0.833 -8.701 -16.265 1.00 93.94 168 THR A O 1
ATOM 1268 N N . ASN A 1 169 ? 0.123 -7.005 -15.137 1.00 93.00 169 ASN A N 1
ATOM 1269 C CA . ASN A 1 169 ? -0.617 -7.207 -13.900 1.00 93.00 169 ASN A CA 1
ATOM 1270 C C . ASN A 1 169 ? -1.935 -6.414 -13.837 1.00 93.00 169 ASN A C 1
ATOM 1272 O O . ASN A 1 169 ? -2.597 -6.430 -12.803 1.00 93.00 169 ASN A O 1
ATOM 1276 N N . LYS A 1 170 ? -2.366 -5.748 -14.922 1.00 87.00 170 LYS A N 1
ATOM 1277 C CA . LYS A 1 170 ? -3.650 -5.029 -14.946 1.00 87.00 170 LYS A CA 1
ATOM 1278 C C . LYS A 1 170 ? -4.800 -5.999 -14.624 1.00 87.00 170 LYS A C 1
ATOM 1280 O O . LYS A 1 170 ? -4.929 -7.033 -15.289 1.00 87.00 170 LYS A O 1
ATOM 1285 N N . PRO A 1 171 ? -5.670 -5.680 -13.650 1.00 81.00 171 PRO A N 1
ATOM 1286 C CA . PRO A 1 171 ? -6.819 -6.522 -13.361 1.00 81.00 171 PRO A CA 1
ATOM 1287 C C . PRO A 1 171 ? -7.770 -6.546 -14.565 1.00 81.00 171 PRO A C 1
ATOM 1289 O O . PRO A 1 171 ? -8.000 -5.529 -15.220 1.00 81.00 171 PRO A O 1
ATOM 1292 N N . LYS A 1 172 ? -8.345 -7.721 -14.855 1.00 77.38 172 LYS A N 1
ATOM 1293 C CA . LYS A 1 172 ? -9.306 -7.899 -15.964 1.00 77.38 172 LYS A CA 1
ATOM 1294 C C . LYS A 1 172 ? -10.557 -7.039 -15.795 1.00 77.38 172 LYS A C 1
ATOM 1296 O O . LYS A 1 172 ? -11.156 -6.624 -16.781 1.00 77.38 172 LYS A O 1
ATOM 1301 N N . VAL A 1 173 ? -10.942 -6.795 -14.547 1.00 78.56 173 VAL A N 1
ATOM 1302 C CA . VAL A 1 173 ? -12.035 -5.905 -14.170 1.00 78.56 173 VAL A CA 1
ATOM 1303 C C . VAL A 1 173 ? -11.445 -4.868 -13.234 1.00 78.56 173 VAL A C 1
ATOM 1305 O O . VAL A 1 173 ? -10.959 -5.214 -12.160 1.00 78.56 173 VAL A O 1
ATOM 1308 N N . VAL A 1 174 ? -11.461 -3.607 -13.656 1.00 77.00 174 VAL A N 1
ATOM 1309 C CA . VAL A 1 174 ? -11.068 -2.498 -12.789 1.00 77.00 174 VAL A CA 1
ATOM 1310 C C . VAL A 1 174 ? -12.221 -2.261 -11.823 1.00 77.00 174 VAL A C 1
ATOM 1312 O O . VAL A 1 174 ? -13.332 -1.952 -12.249 1.00 77.00 174 VAL A O 1
ATOM 1315 N N . ARG A 1 175 ? -11.961 -2.453 -10.534 1.00 81.06 175 ARG A N 1
ATOM 1316 C CA . ARG A 1 175 ? -12.886 -2.126 -9.450 1.00 81.06 175 ARG A CA 1
ATOM 1317 C C . ARG A 1 175 ? -12.156 -1.250 -8.454 1.00 81.06 175 ARG A C 1
ATOM 1319 O O . ARG A 1 175 ? -10.964 -1.447 -8.237 1.00 81.06 175 ARG A O 1
ATOM 1326 N N . ASN A 1 176 ? -12.872 -0.297 -7.879 1.00 87.88 176 ASN A N 1
ATOM 1327 C CA . ASN A 1 176 ? -12.332 0.543 -6.827 1.00 87.88 176 ASN A CA 1
ATOM 1328 C C . ASN A 1 176 ? -12.335 -0.244 -5.507 1.00 87.88 176 ASN A C 1
ATOM 1330 O O . ASN A 1 176 ? -13.366 -0.785 -5.104 1.00 87.88 176 ASN A O 1
ATOM 1334 N N . GLU A 1 177 ? -11.186 -0.319 -4.842 1.00 90.94 177 GLU A N 1
ATOM 1335 C CA . GLU A 1 177 ? -11.027 -1.034 -3.575 1.00 90.94 177 GLU A CA 1
ATOM 1336 C C . GLU A 1 177 ? -11.957 -0.478 -2.499 1.00 90.94 177 GLU A C 1
ATOM 1338 O O . GLU A 1 177 ? -12.608 -1.249 -1.799 1.00 90.94 177 GLU A O 1
ATOM 1343 N N . MET A 1 178 ? -12.062 0.851 -2.399 1.00 89.56 178 MET A N 1
ATOM 1344 C CA . MET A 1 178 ? -12.920 1.510 -1.413 1.00 89.56 178 MET A CA 1
ATOM 1345 C C . MET A 1 178 ? -14.394 1.234 -1.685 1.00 89.56 178 MET A C 1
ATOM 1347 O O . MET A 1 178 ? -15.142 1.005 -0.745 1.00 89.56 178 MET A O 1
ATOM 1351 N N . GLU A 1 179 ? -14.806 1.158 -2.952 1.00 90.56 179 GLU A N 1
ATOM 1352 C CA . GLU A 1 179 ? -16.173 0.759 -3.303 1.00 90.56 179 GLU A CA 1
ATOM 1353 C C . GLU A 1 179 ? -16.468 -0.685 -2.865 1.00 90.56 179 GLU A C 1
ATOM 1355 O O . GLU A 1 179 ? -17.523 -0.956 -2.291 1.00 90.56 179 GLU A O 1
ATOM 1360 N N . ILE A 1 180 ? -15.525 -1.613 -3.073 1.00 90.19 180 ILE A N 1
ATOM 1361 C CA . ILE A 1 180 ? -15.652 -3.000 -2.596 1.00 90.19 180 ILE A CA 1
ATOM 1362 C C . ILE A 1 180 ? -15.778 -3.026 -1.068 1.00 90.19 180 ILE A C 1
ATOM 1364 O O . ILE A 1 180 ? -16.639 -3.727 -0.534 1.00 90.19 180 ILE A O 1
ATOM 1368 N N . ILE A 1 181 ? -14.958 -2.246 -0.364 1.00 90.44 181 ILE A N 1
ATOM 1369 C CA . ILE A 1 181 ? -14.986 -2.162 1.100 1.00 90.44 181 ILE A CA 1
ATOM 1370 C C . ILE A 1 181 ? -16.316 -1.588 1.594 1.00 90.44 181 ILE A C 1
ATOM 1372 O O . ILE A 1 181 ? -16.934 -2.184 2.477 1.00 90.44 181 ILE A O 1
ATOM 1376 N N . THR A 1 182 ? -16.808 -0.496 1.000 1.00 89.94 182 THR A N 1
ATOM 1377 C CA . THR A 1 182 ? -18.131 0.068 1.308 1.00 89.94 182 THR A CA 1
ATOM 1378 C C . THR A 1 182 ? -19.215 -0.991 1.147 1.00 89.94 182 THR A C 1
ATOM 1380 O O . THR A 1 182 ? -20.006 -1.214 2.062 1.00 89.94 182 THR A O 1
ATOM 1383 N N . GLN A 1 183 ? -19.191 -1.735 0.041 1.00 89.50 183 GLN A N 1
ATOM 1384 C CA . GLN A 1 183 ? -20.149 -2.808 -0.189 1.00 89.50 183 GLN A CA 1
ATOM 1385 C C . GLN A 1 183 ? -20.048 -3.942 0.842 1.00 89.50 183 GLN A C 1
ATOM 1387 O O . GLN A 1 183 ? -21.083 -4.494 1.220 1.00 89.50 183 GLN A O 1
ATOM 1392 N N . ILE A 1 184 ? -18.8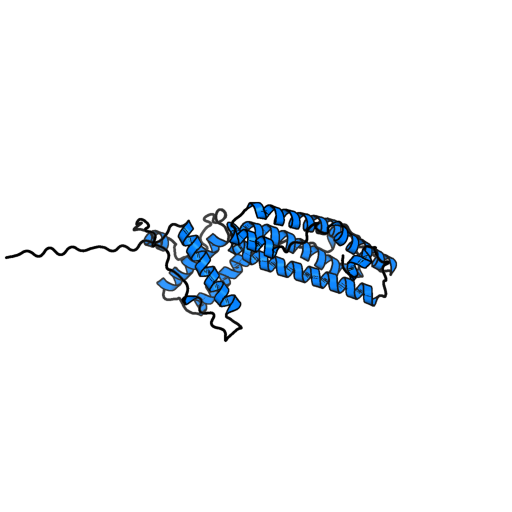44 -4.317 1.290 1.00 89.44 184 ILE A N 1
ATOM 1393 C CA . ILE A 1 184 ? -18.644 -5.319 2.353 1.00 89.44 184 ILE A CA 1
ATOM 1394 C C . ILE A 1 184 ? -19.288 -4.838 3.657 1.00 89.44 184 ILE A C 1
ATOM 1396 O O . ILE A 1 184 ? -20.002 -5.604 4.303 1.00 89.44 184 ILE A O 1
ATOM 1400 N N . VAL A 1 185 ? -19.078 -3.572 4.026 1.00 90.50 185 VAL A N 1
ATOM 1401 C CA . VAL A 1 185 ? -19.629 -2.984 5.257 1.00 90.50 185 VAL A CA 1
ATOM 1402 C C . VAL A 1 185 ? -21.157 -2.901 5.202 1.00 90.50 185 VAL A C 1
ATOM 1404 O O . VAL A 1 185 ? -21.824 -3.294 6.159 1.00 90.50 185 VAL A O 1
ATOM 1407 N N . GLU A 1 186 ? -21.718 -2.443 4.082 1.00 90.62 186 GLU A N 1
ATOM 1408 C CA . GLU A 1 186 ? -23.166 -2.280 3.904 1.00 90.62 186 GLU A CA 1
ATOM 1409 C C . GLU A 1 186 ? -23.908 -3.618 3.864 1.00 90.62 186 GLU A C 1
ATOM 1411 O O . GLU A 1 186 ? -24.927 -3.796 4.531 1.00 90.62 186 GLU A O 1
ATOM 1416 N N . SER A 1 187 ? -23.395 -4.576 3.088 1.00 89.62 187 SER A N 1
ATOM 1417 C CA . SER A 1 187 ? -24.049 -5.878 2.912 1.00 89.62 187 SER A CA 1
ATOM 1418 C C . SER A 1 187 ? -23.737 -6.872 4.028 1.00 89.62 187 SER A C 1
ATOM 1420 O O . SER A 1 187 ? -24.451 -7.864 4.168 1.00 89.62 187 SER A O 1
ATOM 1422 N N . LYS A 1 188 ? -22.669 -6.633 4.804 1.00 86.50 188 LYS A N 1
ATOM 1423 C CA . LYS A 1 188 ? -22.073 -7.600 5.743 1.00 86.50 188 LYS A CA 1
ATOM 1424 C C . LYS A 1 188 ? -21.746 -8.948 5.086 1.00 86.50 188 LYS A C 1
ATOM 1426 O O . LYS A 1 188 ? -21.643 -9.965 5.771 1.00 86.50 188 LYS A O 1
ATOM 1431 N N . ASP A 1 189 ? -21.595 -8.959 3.763 1.00 81.69 189 ASP A N 1
ATOM 1432 C CA . ASP A 1 189 ? -21.316 -10.156 2.985 1.00 81.69 189 ASP A CA 1
ATOM 1433 C C . ASP A 1 189 ? -19.808 -10.400 2.934 1.00 81.69 189 ASP A C 1
ATOM 1435 O O . ASP A 1 189 ? -19.062 -9.739 2.204 1.00 81.69 189 ASP A O 1
ATOM 1439 N N . SER A 1 190 ? -19.354 -11.384 3.707 1.00 79.00 190 SER A N 1
ATOM 1440 C CA . SER A 1 190 ? -17.952 -11.797 3.732 1.00 79.00 190 SER A CA 1
ATOM 1441 C C . SER A 1 190 ? -17.489 -12.415 2.411 1.00 79.00 190 SER A C 1
ATOM 1443 O O . SER A 1 190 ? -16.284 -12.458 2.165 1.00 79.00 190 SER A O 1
ATOM 1445 N N . ASN A 1 191 ? -18.397 -12.837 1.522 1.00 82.25 191 ASN A N 1
ATOM 1446 C CA . ASN A 1 191 ? -18.009 -13.379 0.219 1.00 82.25 191 ASN A CA 1
ATOM 1447 C C . ASN A 1 191 ? -17.374 -12.308 -0.670 1.00 82.25 191 ASN A C 1
ATOM 1449 O O . ASN A 1 191 ? -16.442 -12.610 -1.410 1.00 82.25 191 ASN A O 1
ATOM 1453 N N . LYS A 1 192 ? -17.775 -11.036 -0.534 1.00 82.94 192 LYS A N 1
ATOM 1454 C CA . LYS A 1 192 ? -17.149 -9.914 -1.257 1.00 82.94 192 LYS A CA 1
ATOM 1455 C C . LYS A 1 192 ? -15.686 -9.686 -0.866 1.00 82.94 192 LYS A C 1
ATOM 1457 O O . LYS A 1 192 ? -14.938 -9.043 -1.599 1.00 82.94 192 LYS A O 1
ATOM 1462 N N . MET A 1 193 ? -15.230 -10.287 0.233 1.00 86.69 193 MET A N 1
ATOM 1463 C CA . MET A 1 193 ? -13.827 -10.266 0.633 1.00 86.69 193 MET A CA 1
ATOM 1464 C C . MET A 1 193 ? -12.904 -10.983 -0.368 1.00 86.69 193 MET A C 1
ATOM 1466 O O . MET A 1 193 ? -11.710 -10.679 -0.439 1.00 86.69 193 MET A O 1
ATOM 1470 N N . SER A 1 194 ? -13.432 -11.912 -1.178 1.00 88.69 194 SER A N 1
ATOM 1471 C CA . SER A 1 194 ? -12.647 -12.561 -2.237 1.00 88.69 194 SER A CA 1
ATOM 1472 C C . SER A 1 194 ? -12.210 -11.589 -3.331 1.00 88.69 194 SER A C 1
ATOM 1474 O O . SER A 1 194 ? -11.135 -11.761 -3.914 1.00 88.69 194 SER A O 1
ATOM 1476 N N . ASP A 1 195 ? -13.010 -10.554 -3.595 1.00 88.81 195 ASP A N 1
ATOM 1477 C CA . ASP A 1 195 ? -12.667 -9.527 -4.578 1.00 88.81 195 ASP A CA 1
ATOM 1478 C C . ASP A 1 195 ? -11.445 -8.738 -4.105 1.00 88.81 195 ASP A C 1
ATOM 1480 O O . ASP A 1 195 ? -10.505 -8.525 -4.872 1.00 88.81 195 ASP A O 1
ATOM 1484 N N . LEU A 1 196 ? -11.397 -8.412 -2.810 1.00 90.75 196 LEU A N 1
ATOM 1485 C CA . LEU A 1 196 ? -10.255 -7.728 -2.213 1.00 90.75 196 LEU A CA 1
ATOM 1486 C C . LEU A 1 196 ? -8.990 -8.600 -2.223 1.00 90.75 196 LEU A C 1
ATOM 1488 O O . LEU A 1 196 ? -7.915 -8.113 -2.561 1.00 90.75 196 LEU A O 1
ATOM 1492 N N . ASN A 1 197 ? -9.116 -9.906 -1.956 1.00 92.12 197 ASN A N 1
ATOM 1493 C CA . ASN A 1 197 ? -7.997 -10.852 -2.086 1.00 92.12 197 ASN A CA 1
ATOM 1494 C C . ASN A 1 197 ? -7.426 -10.886 -3.510 1.00 92.12 197 ASN A C 1
ATOM 1496 O O . ASN A 1 197 ? -6.216 -11.005 -3.692 1.00 92.12 197 ASN A O 1
ATOM 1500 N N . THR A 1 198 ? -8.289 -10.769 -4.522 1.00 92.56 198 THR A N 1
ATOM 1501 C CA . THR A 1 198 ? -7.855 -10.744 -5.924 1.00 92.56 198 THR A CA 1
ATOM 1502 C C . THR A 1 198 ? -7.020 -9.498 -6.222 1.00 92.56 198 THR A C 1
ATOM 1504 O O . THR A 1 198 ? -6.016 -9.593 -6.926 1.00 92.56 198 THR A O 1
ATOM 1507 N N . ILE A 1 199 ? -7.394 -8.346 -5.659 1.00 92.94 199 ILE A N 1
ATOM 1508 C CA . ILE A 1 199 ? -6.647 -7.089 -5.807 1.00 92.94 199 ILE A CA 1
ATOM 1509 C C . ILE A 1 199 ? -5.314 -7.153 -5.057 1.00 92.94 199 ILE A C 1
ATOM 1511 O O . ILE A 1 199 ? -4.275 -6.828 -5.630 1.00 92.94 199 ILE A O 1
ATOM 1515 N N . ILE A 1 200 ? -5.318 -7.651 -3.818 1.00 94.31 200 ILE A N 1
ATOM 1516 C CA . ILE A 1 200 ? -4.094 -7.858 -3.030 1.00 94.31 200 ILE A CA 1
ATOM 1517 C C . ILE A 1 200 ? -3.097 -8.722 -3.813 1.00 94.31 200 ILE A C 1
ATOM 1519 O O . ILE A 1 200 ? -1.944 -8.331 -3.973 1.00 94.31 200 ILE A O 1
ATOM 1523 N N . ALA A 1 201 ? -3.553 -9.831 -4.402 1.00 95.25 201 ALA A N 1
ATOM 1524 C CA . ALA A 1 201 ? -2.700 -10.714 -5.197 1.00 95.25 201 ALA A CA 1
ATOM 1525 C C . ALA A 1 201 ? -2.110 -10.033 -6.449 1.00 95.25 201 ALA A C 1
ATOM 1527 O O . ALA A 1 201 ? -1.026 -10.400 -6.907 1.00 95.25 201 ALA A O 1
ATOM 1528 N N . VAL A 1 202 ? -2.807 -9.051 -7.032 1.00 95.12 202 VAL A N 1
ATOM 1529 C CA . VAL A 1 202 ? -2.266 -8.229 -8.126 1.00 95.12 202 VAL A CA 1
ATOM 1530 C C . VAL A 1 202 ? -1.145 -7.326 -7.613 1.00 95.12 202 VAL A C 1
ATOM 1532 O O . VAL A 1 202 ? -0.071 -7.288 -8.218 1.00 95.12 202 VAL A O 1
ATOM 1535 N N . TYR A 1 203 ? -1.350 -6.643 -6.486 1.00 96.00 203 TYR A N 1
ATOM 1536 C CA . TYR A 1 203 ? -0.318 -5.796 -5.887 1.00 96.00 203 TYR A CA 1
ATOM 1537 C C . TYR A 1 203 ? 0.904 -6.590 -5.430 1.00 96.00 203 TYR A C 1
ATOM 1539 O O . TYR A 1 203 ? 2.026 -6.147 -5.662 1.00 96.00 203 TYR A O 1
ATOM 1547 N N . GLU A 1 204 ? 0.723 -7.787 -4.875 1.00 97.06 204 GLU A N 1
ATOM 1548 C CA . GLU A 1 204 ? 1.828 -8.679 -4.506 1.00 97.06 204 GLU A CA 1
ATOM 1549 C C . GLU A 1 204 ? 2.687 -9.075 -5.713 1.00 97.06 204 GLU A C 1
ATOM 1551 O O . GLU A 1 204 ? 3.917 -9.077 -5.622 1.00 97.06 204 GLU A O 1
ATOM 1556 N N . LYS A 1 205 ? 2.065 -9.357 -6.866 1.00 97.50 205 LYS A N 1
ATOM 1557 C CA . LYS A 1 205 ? 2.798 -9.638 -8.111 1.00 97.50 205 LYS A CA 1
ATOM 1558 C C . LYS A 1 205 ? 3.578 -8.423 -8.594 1.00 97.50 205 LYS A C 1
ATOM 1560 O O . LYS A 1 205 ? 4.759 -8.556 -8.905 1.00 97.50 205 LYS A O 1
ATOM 1565 N N . ILE A 1 206 ? 2.949 -7.246 -8.592 1.00 97.19 206 ILE A N 1
ATOM 1566 C CA . ILE A 1 206 ? 3.616 -5.986 -8.945 1.00 97.19 206 ILE A CA 1
ATOM 1567 C C . ILE A 1 206 ? 4.816 -5.755 -8.023 1.00 97.19 206 ILE A C 1
ATOM 1569 O O . ILE A 1 206 ? 5.916 -5.523 -8.513 1.00 97.19 206 ILE A O 1
ATOM 1573 N N . LEU A 1 207 ? 4.641 -5.879 -6.705 1.00 97.31 207 LEU A N 1
ATOM 1574 C CA . LEU A 1 207 ? 5.716 -5.724 -5.725 1.00 97.31 207 LEU A CA 1
ATOM 1575 C C . LEU A 1 207 ? 6.877 -6.691 -5.999 1.00 97.31 207 LEU A C 1
ATOM 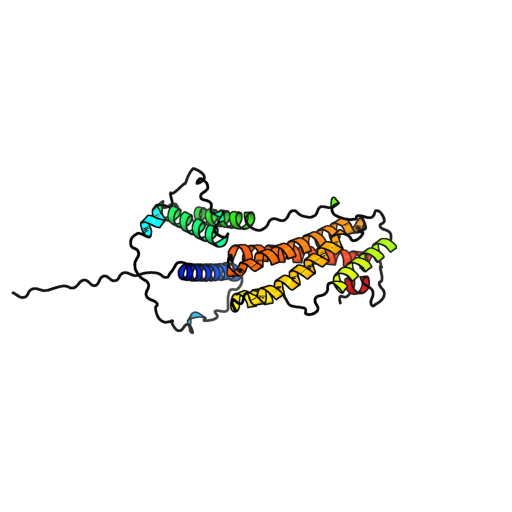1577 O O . LEU A 1 207 ? 8.037 -6.280 -6.024 1.00 97.31 207 LEU A O 1
ATOM 1581 N N . ALA A 1 208 ? 6.569 -7.968 -6.232 1.00 97.06 208 ALA A N 1
ATOM 1582 C CA . ALA A 1 208 ? 7.572 -8.991 -6.504 1.00 97.06 208 ALA A CA 1
ATOM 1583 C C . ALA A 1 208 ? 8.355 -8.726 -7.802 1.00 97.06 208 ALA A C 1
ATOM 1585 O O . ALA A 1 208 ? 9.541 -9.057 -7.878 1.00 97.06 208 ALA A O 1
ATOM 1586 N N . GLU A 1 209 ? 7.710 -8.153 -8.819 1.00 97.75 209 GLU A N 1
ATOM 1587 C CA . GLU A 1 209 ? 8.356 -7.763 -10.074 1.00 97.75 209 GLU A CA 1
ATOM 1588 C C . GLU A 1 209 ? 9.189 -6.482 -9.924 1.00 97.75 209 GLU A C 1
ATOM 1590 O O . GLU A 1 209 ? 10.316 -6.449 -10.420 1.00 97.75 209 GLU A O 1
ATOM 1595 N N . LEU A 1 210 ? 8.696 -5.473 -9.192 1.00 97.44 210 LEU A N 1
ATOM 1596 C CA . LEU A 1 210 ? 9.430 -4.229 -8.918 1.00 97.44 210 LEU A CA 1
ATOM 1597 C C . LEU A 1 210 ? 10.773 -4.520 -8.236 1.00 97.44 210 LEU A C 1
ATOM 1599 O O . LEU A 1 210 ? 11.810 -4.101 -8.739 1.00 97.44 210 LEU A O 1
ATOM 1603 N N . ILE A 1 211 ? 10.775 -5.339 -7.179 1.00 96.50 211 ILE A N 1
ATOM 1604 C CA . ILE A 1 211 ? 11.990 -5.703 -6.423 1.00 96.50 211 ILE A CA 1
ATOM 1605 C C . ILE A 1 211 ? 13.071 -6.343 -7.315 1.00 96.50 211 ILE A C 1
ATOM 1607 O O . ILE A 1 211 ? 14.267 -6.139 -7.101 1.00 96.50 211 ILE A O 1
ATOM 1611 N N . LYS A 1 212 ? 12.670 -7.139 -8.314 1.00 96.25 212 LYS A N 1
ATOM 1612 C CA . LYS A 1 212 ? 13.596 -7.892 -9.182 1.00 96.25 212 LYS A CA 1
ATOM 1613 C C . LYS A 1 212 ? 14.115 -7.075 -10.362 1.00 96.25 212 LYS A C 1
ATOM 1615 O O . LYS A 1 212 ? 15.151 -7.422 -10.941 1.00 96.25 212 LYS A O 1
ATOM 1620 N N . MET A 1 213 ? 13.380 -6.043 -10.759 1.00 95.31 213 MET A N 1
ATOM 1621 C CA . MET A 1 213 ? 13.680 -5.262 -11.948 1.00 95.31 213 MET A CA 1
ATOM 1622 C C . MET A 1 213 ? 15.011 -4.510 -11.783 1.00 95.31 213 MET A C 1
ATOM 1624 O O . MET A 1 213 ? 15.262 -3.955 -10.717 1.00 95.31 213 MET A O 1
ATOM 1628 N N . PRO A 1 214 ? 15.871 -4.451 -12.817 1.00 95.69 214 PRO A N 1
ATOM 1629 C CA . PRO A 1 214 ? 17.068 -3.617 -12.777 1.00 95.69 214 PRO A CA 1
ATOM 1630 C C . PRO A 1 214 ? 16.699 -2.128 -12.705 1.00 95.69 214 PRO A C 1
ATOM 1632 O O . PRO A 1 214 ? 15.940 -1.627 -13.539 1.00 95.69 214 PRO A O 1
ATOM 1635 N N . VAL A 1 215 ? 17.264 -1.414 -11.731 1.00 97.00 215 VAL A N 1
ATOM 1636 C CA . VAL A 1 215 ? 16.970 -0.002 -11.447 1.00 97.00 215 VAL A CA 1
ATOM 1637 C C . VAL A 1 215 ? 18.218 0.854 -11.682 1.00 97.00 215 VAL A C 1
ATOM 1639 O O . VAL A 1 215 ? 19.195 0.710 -10.945 1.00 97.00 215 VAL A O 1
ATOM 1642 N N . PRO A 1 216 ? 18.224 1.762 -12.675 1.00 96.06 216 PRO A N 1
ATOM 1643 C CA . PRO A 1 216 ? 19.292 2.748 -12.828 1.00 96.06 216 PRO A CA 1
ATOM 1644 C C . PRO A 1 216 ? 19.423 3.607 -11.569 1.00 96.06 216 PRO A C 1
ATOM 1646 O O . PRO A 1 216 ? 18.405 3.995 -10.990 1.00 96.06 216 PRO A O 1
ATOM 1649 N N . LYS A 1 217 ? 20.651 3.965 -11.167 1.00 94.00 217 LYS A N 1
ATOM 1650 C CA . LYS A 1 217 ? 20.900 4.805 -9.974 1.00 94.00 217 LYS A CA 1
ATOM 1651 C C . LYS A 1 217 ? 20.027 6.060 -9.934 1.00 94.00 217 LYS A C 1
ATOM 1653 O O . LYS A 1 217 ? 19.535 6.426 -8.872 1.00 94.00 217 LYS A O 1
ATOM 1658 N N . THR A 1 218 ? 19.791 6.684 -11.086 1.00 94.06 218 THR A N 1
ATOM 1659 C CA . THR A 1 218 ? 18.932 7.869 -11.219 1.00 94.06 218 THR A CA 1
ATOM 1660 C C . THR A 1 218 ? 17.500 7.660 -10.711 1.00 94.06 218 THR A C 1
ATOM 1662 O O . THR A 1 218 ? 16.887 8.610 -10.233 1.00 94.06 218 THR A O 1
ATOM 1665 N N . PHE A 1 219 ? 16.966 6.437 -10.775 1.00 96.19 219 PHE A N 1
ATOM 1666 C CA . PHE A 1 219 ? 15.596 6.124 -10.364 1.00 96.19 219 PHE A CA 1
ATOM 1667 C C . PHE A 1 219 ? 15.490 5.446 -9.002 1.00 96.19 219 PHE A C 1
ATOM 1669 O O . PHE A 1 219 ? 14.368 5.227 -8.564 1.00 96.19 219 PHE A O 1
ATOM 1676 N N . VAL A 1 220 ? 16.595 5.142 -8.313 1.00 95.69 220 VAL A N 1
ATOM 1677 C CA . VAL A 1 220 ? 16.575 4.361 -7.059 1.00 95.69 220 VAL A CA 1
ATOM 1678 C C . VAL A 1 220 ? 15.584 4.922 -6.049 1.00 95.69 220 VAL A C 1
ATOM 1680 O O . VAL A 1 220 ? 14.725 4.180 -5.589 1.00 95.69 220 VAL A O 1
ATOM 1683 N N . LYS A 1 221 ? 15.625 6.232 -5.776 1.00 95.88 221 LYS A N 1
ATOM 1684 C CA . LYS A 1 221 ? 14.692 6.865 -4.834 1.00 95.88 221 LYS A CA 1
ATOM 1685 C C . LYS A 1 221 ? 13.232 6.692 -5.267 1.00 95.88 221 LYS A C 1
ATOM 1687 O O . LYS A 1 221 ? 12.423 6.183 -4.505 1.00 95.88 221 LYS A O 1
ATOM 1692 N N . ALA A 1 222 ? 12.897 7.081 -6.499 1.00 96.94 222 ALA A N 1
ATOM 1693 C CA . ALA A 1 222 ? 11.523 6.982 -6.994 1.00 96.94 222 ALA A CA 1
ATOM 1694 C C . ALA A 1 222 ? 11.047 5.520 -7.073 1.00 96.94 222 ALA A C 1
ATOM 1696 O O . ALA A 1 222 ? 9.894 5.213 -6.798 1.00 96.94 222 ALA A O 1
ATOM 1697 N N . HIS A 1 223 ? 11.933 4.593 -7.420 1.00 97.69 223 HIS A N 1
ATOM 1698 C CA . HIS A 1 223 ? 11.626 3.172 -7.459 1.00 97.69 223 HIS A CA 1
ATOM 1699 C C . HIS A 1 223 ? 11.385 2.593 -6.062 1.00 97.69 223 HIS A C 1
ATOM 1701 O O . HIS A 1 223 ? 10.443 1.824 -5.869 1.00 97.69 223 HIS A O 1
ATOM 1707 N N . LEU A 1 224 ? 12.199 2.990 -5.085 1.00 96.69 224 LEU A N 1
ATOM 1708 C CA . LEU A 1 224 ? 12.030 2.615 -3.687 1.00 96.69 224 LEU A CA 1
ATOM 1709 C C . LEU A 1 224 ? 10.696 3.131 -3.141 1.00 96.69 224 LEU A C 1
ATOM 1711 O O . LEU A 1 224 ? 9.945 2.357 -2.551 1.00 96.69 224 LEU A O 1
ATOM 1715 N N . ASP A 1 225 ? 10.375 4.398 -3.414 1.00 97.06 225 ASP A N 1
ATOM 1716 C CA . ASP A 1 225 ? 9.109 5.027 -3.035 1.00 97.06 225 ASP A CA 1
ATOM 1717 C C . ASP A 1 225 ? 7.921 4.272 -3.675 1.00 97.06 225 ASP A C 1
ATOM 1719 O O . ASP A 1 225 ? 6.987 3.886 -2.976 1.00 97.06 225 ASP A O 1
ATOM 1723 N N . MET A 1 226 ? 7.982 3.935 -4.974 1.00 97.19 226 MET A N 1
ATOM 1724 C CA . MET A 1 226 ? 6.952 3.107 -5.629 1.00 97.19 226 MET A CA 1
ATOM 1725 C C . MET A 1 226 ? 6.803 1.729 -4.971 1.00 97.19 226 MET A C 1
ATOM 1727 O O . MET A 1 226 ? 5.689 1.288 -4.693 1.00 97.19 226 MET A O 1
ATOM 1731 N N . THR A 1 227 ? 7.917 1.049 -4.711 1.00 97.06 227 THR A N 1
ATOM 1732 C CA . THR A 1 227 ? 7.935 -0.306 -4.145 1.00 97.06 227 THR A CA 1
ATOM 1733 C C . THR A 1 227 ? 7.349 -0.318 -2.731 1.00 97.06 227 THR A C 1
ATOM 1735 O O . THR A 1 227 ? 6.497 -1.149 -2.413 1.00 97.06 227 THR A O 1
ATOM 1738 N N . ASN A 1 228 ? 7.750 0.640 -1.893 1.00 96.12 228 ASN A N 1
ATOM 1739 C CA . ASN A 1 228 ? 7.225 0.788 -0.540 1.00 96.12 228 ASN A CA 1
ATOM 1740 C C . ASN A 1 228 ? 5.767 1.260 -0.528 1.00 96.12 228 ASN A C 1
ATOM 1742 O O . ASN A 1 228 ? 4.997 0.762 0.288 1.00 96.12 228 ASN A O 1
ATOM 1746 N N . GLY A 1 229 ? 5.356 2.119 -1.465 1.00 96.06 229 GLY A N 1
ATOM 1747 C CA . GLY A 1 229 ? 3.955 2.507 -1.636 1.00 96.06 229 GLY A CA 1
ATOM 1748 C C . GLY A 1 229 ? 3.053 1.306 -1.940 1.00 96.06 229 GLY A C 1
ATOM 1749 O O . GLY A 1 229 ? 2.041 1.107 -1.271 1.00 96.06 229 GLY A O 1
ATOM 1750 N N . VAL A 1 230 ? 3.458 0.434 -2.876 1.00 96.50 230 VAL A N 1
ATOM 1751 C CA . VAL A 1 230 ? 2.727 -0.816 -3.177 1.00 96.50 230 VAL A CA 1
ATOM 1752 C C . VAL A 1 230 ? 2.698 -1.755 -1.972 1.00 96.50 230 VAL A C 1
ATOM 1754 O O . VAL A 1 230 ? 1.647 -2.310 -1.654 1.00 96.50 230 VAL A O 1
ATOM 1757 N N . LYS A 1 231 ? 3.822 -1.912 -1.266 1.00 95.75 231 LYS A N 1
ATOM 1758 C CA . LYS A 1 231 ? 3.885 -2.725 -0.045 1.00 95.75 231 LYS A CA 1
ATOM 1759 C C . LYS A 1 231 ? 2.939 -2.206 1.044 1.00 95.75 231 LYS A C 1
ATOM 1761 O O . LYS A 1 231 ? 2.231 -3.005 1.656 1.00 95.75 231 LYS A O 1
ATOM 1766 N N . GLY A 1 232 ? 2.903 -0.889 1.247 1.00 93.94 232 GLY A N 1
ATOM 1767 C CA . GLY A 1 232 ? 1.983 -0.226 2.168 1.00 93.94 232 GLY A CA 1
ATOM 1768 C C . GLY A 1 232 ? 0.526 -0.495 1.799 1.00 93.94 232 GLY A C 1
ATOM 1769 O O . GLY A 1 232 ? -0.243 -0.934 2.649 1.00 93.94 232 GLY A O 1
ATOM 1770 N N . MET A 1 233 ? 0.170 -0.365 0.516 1.00 94.81 233 MET A N 1
ATOM 1771 C CA . MET A 1 233 ? -1.179 -0.683 0.032 1.00 94.81 233 MET A CA 1
ATOM 1772 C C . MET A 1 233 ? -1.568 -2.148 0.283 1.00 94.81 233 MET A C 1
ATOM 1774 O O . MET A 1 233 ? -2.672 -2.401 0.756 1.00 94.81 233 MET A O 1
ATOM 1778 N N . ILE A 1 234 ? -0.683 -3.120 0.025 1.00 95.38 234 ILE A N 1
ATOM 1779 C CA . ILE A 1 234 ? -0.946 -4.551 0.298 1.00 95.38 234 ILE A CA 1
ATOM 1780 C C . ILE A 1 234 ? -1.287 -4.774 1.772 1.00 95.38 234 ILE A C 1
ATOM 1782 O O . ILE A 1 234 ? -2.262 -5.457 2.097 1.00 95.38 234 ILE A O 1
ATOM 1786 N N . MET A 1 235 ? -0.484 -4.202 2.666 1.00 93.31 235 MET A N 1
ATOM 1787 C CA . MET A 1 235 ? -0.670 -4.378 4.102 1.00 93.31 235 MET A CA 1
ATOM 1788 C C . MET A 1 235 ? -1.927 -3.685 4.599 1.00 93.31 235 MET A C 1
ATOM 1790 O O . MET A 1 235 ? -2.713 -4.297 5.317 1.00 93.31 235 MET A O 1
ATOM 1794 N N . ALA A 1 236 ? -2.160 -2.460 4.143 1.00 93.62 236 ALA A N 1
ATOM 1795 C CA . ALA A 1 236 ? -3.371 -1.724 4.438 1.00 93.62 236 ALA A CA 1
ATOM 1796 C C . ALA A 1 236 ? -4.623 -2.500 4.006 1.00 93.62 236 ALA A C 1
ATOM 1798 O O . ALA A 1 236 ? -5.508 -2.738 4.820 1.00 93.62 236 ALA A O 1
ATOM 1799 N N . LEU A 1 237 ? -4.674 -2.997 2.766 1.00 94.25 237 LEU A N 1
ATOM 1800 C CA . LEU A 1 237 ? -5.802 -3.809 2.300 1.00 94.25 237 LEU A CA 1
ATOM 1801 C C . LEU A 1 237 ? -5.953 -5.110 3.094 1.00 94.25 237 LEU A C 1
ATOM 1803 O O . LEU A 1 237 ? -7.075 -5.551 3.336 1.00 94.25 237 LEU A O 1
ATOM 1807 N N . THR A 1 238 ? -4.845 -5.717 3.522 1.00 93.56 238 THR A N 1
ATOM 1808 C CA . THR A 1 238 ? -4.871 -6.919 4.366 1.00 93.56 238 THR A CA 1
ATOM 1809 C C . THR A 1 238 ? -5.499 -6.637 5.728 1.00 93.56 238 THR A C 1
ATOM 1811 O O . THR A 1 238 ? -6.270 -7.460 6.217 1.00 93.56 238 THR A O 1
ATOM 1814 N N . GLU A 1 239 ? -5.230 -5.472 6.310 1.00 91.62 239 GLU A N 1
ATOM 1815 C CA . GLU A 1 239 ? -5.820 -5.056 7.582 1.00 91.62 239 GLU A CA 1
ATOM 1816 C C . GLU A 1 239 ? -7.258 -4.567 7.443 1.00 91.62 239 GLU A C 1
ATOM 1818 O O . GLU A 1 239 ? -8.091 -4.894 8.283 1.00 91.62 239 GLU A O 1
ATOM 1823 N N . ILE A 1 240 ? -7.602 -3.881 6.351 1.00 92.62 240 ILE A N 1
ATOM 1824 C CA . ILE A 1 240 ? -8.982 -3.458 6.068 1.00 92.62 240 ILE A CA 1
ATOM 1825 C C . ILE A 1 240 ? -9.921 -4.666 5.931 1.00 92.62 240 ILE A C 1
ATOM 1827 O O . ILE A 1 240 ? -11.114 -4.571 6.217 1.00 92.62 240 ILE A O 1
ATOM 1831 N N . LYS A 1 241 ? -9.409 -5.854 5.587 1.00 91.44 241 LYS A N 1
ATOM 1832 C CA . LYS A 1 241 ? -10.198 -7.097 5.655 1.00 91.44 241 LYS A CA 1
ATOM 1833 C C . LYS A 1 241 ? -10.709 -7.411 7.065 1.00 91.44 241 LYS A C 1
ATOM 1835 O O . LYS A 1 241 ? -11.585 -8.252 7.231 1.00 91.44 241 LYS A O 1
ATOM 1840 N N . THR A 1 242 ? -10.201 -6.765 8.102 1.00 90.56 242 THR A N 1
ATOM 1841 C CA . THR A 1 242 ? -10.733 -6.931 9.452 1.00 90.56 242 THR A CA 1
ATOM 1842 C C . THR A 1 242 ? -11.952 -6.045 9.713 1.00 90.56 242 THR A C 1
ATOM 1844 O O . THR A 1 242 ? -12.479 -6.098 10.811 1.00 90.56 242 THR A O 1
ATOM 1847 N N . VAL A 1 243 ? -12.484 -5.296 8.735 1.00 91.25 243 VAL A N 1
ATOM 1848 C CA . VAL A 1 243 ? -13.476 -4.221 8.973 1.00 91.25 243 VAL A CA 1
ATOM 1849 C C . VAL A 1 243 ? -14.750 -4.670 9.683 1.00 91.25 243 VAL A C 1
ATOM 1851 O O . VAL A 1 243 ? -15.345 -3.894 10.425 1.00 91.25 243 VAL A O 1
ATOM 1854 N N . LEU A 1 244 ? -15.163 -5.927 9.506 1.00 88.69 244 LEU A N 1
ATOM 1855 C CA . LEU A 1 244 ? -16.343 -6.472 10.182 1.00 88.69 244 LEU A CA 1
ATOM 1856 C C . LEU A 1 244 ? -16.062 -6.928 11.626 1.00 88.69 244 LEU A C 1
ATOM 1858 O O . LEU A 1 244 ? -16.999 -7.020 12.416 1.00 88.69 244 LEU A O 1
ATOM 1862 N N . SER A 1 245 ? -14.807 -7.232 11.966 1.00 89.12 245 SER A N 1
ATOM 1863 C CA . SER A 1 245 ? -14.389 -7.735 13.285 1.00 89.12 245 SER A CA 1
ATOM 1864 C C . SER A 1 245 ? -13.625 -6.706 14.123 1.00 89.12 245 SER A C 1
ATOM 1866 O O . SER A 1 245 ? -13.729 -6.719 15.343 1.00 89.12 245 SER A O 1
ATOM 1868 N N . ASP A 1 246 ? -12.870 -5.822 13.477 1.00 89.56 246 ASP A N 1
ATOM 1869 C CA . ASP A 1 246 ? -12.037 -4.783 14.078 1.00 89.56 246 ASP A CA 1
ATOM 1870 C C . ASP A 1 246 ? -12.093 -3.480 13.239 1.00 89.56 246 ASP A C 1
ATOM 1872 O O . ASP A 1 246 ? -11.158 -3.148 12.498 1.00 89.56 246 ASP A O 1
ATOM 1876 N N . PRO A 1 247 ? -13.216 -2.734 13.310 1.00 89.56 247 PRO A N 1
ATOM 1877 C CA . PRO A 1 247 ? -13.408 -1.504 12.544 1.00 89.56 247 PRO A CA 1
ATOM 1878 C C . PRO A 1 247 ? -12.346 -0.430 12.801 1.00 89.56 247 PRO A C 1
ATOM 1880 O O . PRO A 1 247 ? -11.959 0.260 11.863 1.00 89.56 247 PRO A O 1
ATOM 1883 N N . VAL A 1 248 ? -11.860 -0.280 14.040 1.00 89.38 248 VAL A N 1
ATOM 1884 C CA . VAL A 1 248 ? -10.844 0.730 14.388 1.00 89.38 248 VAL A CA 1
ATOM 1885 C C . VAL A 1 248 ? -9.509 0.403 13.726 1.00 89.38 248 VAL A C 1
ATOM 1887 O O . VAL A 1 248 ? -8.903 1.289 13.124 1.00 89.38 248 VAL A O 1
ATOM 1890 N N . LYS A 1 249 ? -9.081 -0.867 13.757 1.00 88.62 249 LYS A N 1
ATOM 1891 C CA . LYS A 1 249 ? -7.876 -1.311 13.043 1.00 88.62 249 LYS A CA 1
ATOM 1892 C C . LYS A 1 249 ? -8.006 -1.131 11.532 1.00 88.62 249 LYS A C 1
ATOM 1894 O O . LYS A 1 249 ? -7.065 -0.725 10.858 1.00 88.62 249 LYS A O 1
ATOM 1899 N N . SER A 1 250 ? -9.188 -1.414 10.995 1.00 91.00 250 SER A N 1
ATOM 1900 C CA . SER A 1 250 ? -9.451 -1.227 9.568 1.00 91.00 250 SER A CA 1
ATOM 1901 C C . SER A 1 250 ? -9.478 0.242 9.163 1.00 91.00 250 SER A C 1
ATOM 1903 O O . SER A 1 250 ? -9.015 0.575 8.078 1.00 91.00 250 SER A O 1
ATOM 1905 N N . LEU A 1 251 ? -9.981 1.125 10.028 1.00 89.88 251 LEU A N 1
ATOM 1906 C CA . LEU A 1 251 ? -10.002 2.561 9.779 1.00 89.88 251 LEU A CA 1
ATOM 1907 C C . LEU A 1 251 ? -8.586 3.144 9.738 1.00 89.88 251 LEU A C 1
ATOM 1909 O O . LEU A 1 251 ? -8.270 3.866 8.798 1.00 89.88 251 LEU A O 1
ATOM 1913 N N . SER A 1 252 ? -7.716 2.793 10.691 1.00 88.75 252 SER A N 1
ATOM 1914 C CA . SER A 1 252 ? -6.313 3.235 10.640 1.00 88.75 252 SER A CA 1
ATOM 1915 C C . SER A 1 252 ? -5.585 2.676 9.414 1.00 88.75 252 SER A C 1
ATOM 1917 O O . SER A 1 252 ? -4.796 3.367 8.774 1.00 88.75 252 SER A O 1
ATOM 1919 N N . ALA A 1 253 ? -5.916 1.454 8.994 1.00 91.69 253 ALA A N 1
ATOM 1920 C CA . ALA A 1 253 ? -5.383 0.891 7.762 1.00 91.69 253 ALA A CA 1
ATOM 1921 C C . ALA A 1 253 ? -5.845 1.630 6.488 1.00 91.69 253 ALA A C 1
ATOM 1923 O O . ALA A 1 253 ? -5.106 1.647 5.506 1.00 91.69 253 ALA A O 1
ATOM 1924 N N . MET A 1 254 ? -7.014 2.283 6.473 1.00 91.69 254 MET A N 1
ATOM 1925 C CA . MET A 1 254 ? -7.427 3.120 5.332 1.00 91.69 254 MET A CA 1
ATOM 1926 C C . MET A 1 254 ? -6.509 4.331 5.141 1.00 91.69 254 MET A C 1
ATOM 1928 O O . MET A 1 254 ? -6.205 4.689 4.002 1.00 91.69 254 MET A O 1
ATOM 1932 N N . GLU A 1 255 ? -6.025 4.925 6.230 1.00 89.12 255 GLU A N 1
ATOM 1933 C CA . GLU A 1 255 ? -5.044 6.011 6.172 1.00 89.12 255 GLU A CA 1
ATOM 1934 C C . GLU A 1 255 ? -3.718 5.522 5.573 1.00 89.12 255 GLU A C 1
ATOM 1936 O O . GLU A 1 255 ? -3.213 6.117 4.620 1.00 89.12 255 GLU A O 1
ATOM 1941 N N . LEU A 1 256 ? -3.227 4.362 6.023 1.00 89.50 256 LEU A N 1
ATOM 1942 C CA . LEU A 1 256 ? -2.030 3.725 5.458 1.00 89.50 256 LEU A CA 1
ATOM 1943 C C . LEU A 1 256 ? -2.187 3.404 3.962 1.00 89.50 256 LEU A C 1
ATOM 1945 O O . LEU A 1 256 ? -1.237 3.542 3.187 1.00 89.50 256 LEU A O 1
ATOM 1949 N N . TYR A 1 257 ? -3.385 2.997 3.526 1.00 93.69 257 TYR A N 1
ATOM 1950 C CA . TYR A 1 257 ? 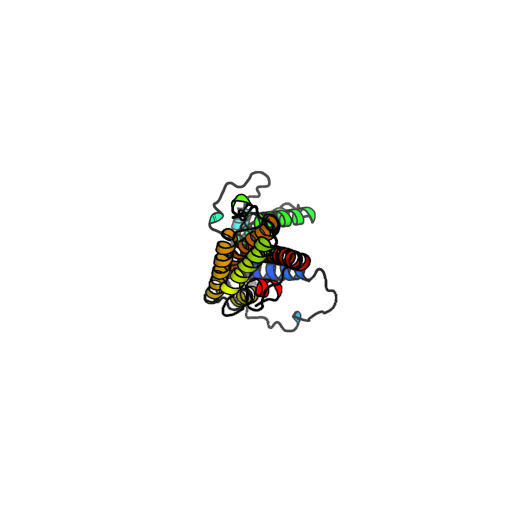-3.671 2.789 2.105 1.00 93.69 257 TYR A CA 1
ATOM 1951 C C . TYR A 1 257 ? -3.536 4.094 1.314 1.00 93.69 257 TYR A C 1
ATOM 1953 O O . TYR A 1 257 ? -2.911 4.118 0.250 1.00 93.69 257 TYR A O 1
ATOM 1961 N N . GLN A 1 258 ? -4.111 5.182 1.832 1.00 93.44 258 GLN A N 1
ATOM 1962 C CA . GLN A 1 258 ? -4.063 6.494 1.195 1.00 93.44 258 GLN A CA 1
ATOM 1963 C C . GLN A 1 258 ? -2.631 7.036 1.121 1.00 93.44 258 GLN A C 1
ATOM 1965 O O . GLN A 1 258 ? -2.230 7.559 0.074 1.00 93.44 258 GLN A O 1
ATOM 1970 N N . GLU A 1 259 ? -1.852 6.886 2.190 1.00 91.81 259 GLU A N 1
ATOM 1971 C CA . GLU A 1 259 ? -0.440 7.263 2.221 1.00 91.81 259 GLU A CA 1
ATOM 1972 C C . GLU A 1 259 ? 0.361 6.456 1.190 1.00 91.81 259 GLU A C 1
ATOM 1974 O O . GLU A 1 259 ? 1.009 7.037 0.315 1.00 91.81 259 GLU A O 1
ATOM 1979 N N . GLY A 1 260 ? 0.245 5.123 1.212 1.00 93.56 260 GLY A N 1
ATOM 1980 C CA . GLY A 1 260 ? 0.936 4.240 0.269 1.00 93.56 260 GLY A CA 1
ATOM 1981 C C . GLY A 1 260 ? 0.586 4.536 -1.194 1.00 93.56 260 GLY A C 1
ATOM 1982 O O . GLY A 1 260 ? 1.475 4.602 -2.048 1.00 93.56 260 GLY A O 1
ATOM 1983 N N . SER A 1 261 ? -0.694 4.792 -1.479 1.00 94.81 261 SER A N 1
ATOM 1984 C CA . SER A 1 261 ? -1.173 5.191 -2.807 1.00 94.81 261 SER A CA 1
ATOM 1985 C C . SER A 1 261 ? -0.600 6.544 -3.239 1.00 94.81 261 SER A C 1
ATOM 1987 O O . SER A 1 261 ? -0.120 6.690 -4.366 1.00 94.81 261 SER A O 1
ATOM 1989 N N . THR A 1 262 ? -0.562 7.520 -2.329 1.00 95.75 262 THR A N 1
ATOM 1990 C CA . THR A 1 262 ? 0.006 8.850 -2.592 1.00 95.75 262 THR A CA 1
ATOM 1991 C C . THR A 1 262 ? 1.494 8.764 -2.917 1.00 95.75 262 THR A C 1
ATOM 1993 O O . THR A 1 262 ? 1.922 9.303 -3.941 1.00 95.75 262 THR A O 1
ATOM 1996 N N . ILE A 1 263 ? 2.268 8.042 -2.101 1.00 94.81 263 ILE A N 1
ATOM 1997 C CA . ILE A 1 263 ? 3.703 7.817 -2.319 1.00 94.81 263 ILE A CA 1
ATOM 1998 C C . ILE A 1 263 ? 3.927 7.161 -3.686 1.00 94.81 263 ILE A C 1
ATOM 2000 O O . ILE A 1 263 ? 4.737 7.640 -4.484 1.00 94.81 263 ILE A O 1
ATOM 2004 N N . PHE A 1 264 ? 3.169 6.106 -3.998 1.00 96.38 264 PHE A N 1
ATOM 2005 C CA . PHE A 1 264 ? 3.267 5.411 -5.279 1.00 96.38 264 PHE A CA 1
ATOM 2006 C C . PHE A 1 264 ? 2.975 6.336 -6.470 1.00 96.38 264 PHE A C 1
ATOM 2008 O O . PHE A 1 264 ? 3.756 6.381 -7.427 1.00 96.38 264 PHE A O 1
ATOM 2015 N N . ILE A 1 265 ? 1.877 7.098 -6.418 1.00 95.19 265 ILE A N 1
ATOM 2016 C CA . ILE A 1 265 ? 1.470 8.011 -7.495 1.00 95.19 265 ILE A CA 1
ATOM 2017 C C . ILE A 1 265 ? 2.525 9.097 -7.709 1.00 95.19 265 ILE A C 1
ATOM 2019 O O . ILE A 1 265 ? 2.929 9.329 -8.851 1.00 95.19 265 ILE A O 1
ATOM 2023 N N . GLN A 1 266 ? 3.001 9.735 -6.638 1.00 95.94 266 GLN A N 1
ATOM 2024 C CA . GLN A 1 266 ? 4.013 10.791 -6.722 1.00 95.94 266 GLN A CA 1
ATOM 2025 C C . GLN A 1 266 ? 5.331 10.262 -7.295 1.00 95.94 266 GLN A C 1
ATOM 2027 O O . GLN A 1 266 ? 5.922 10.877 -8.184 1.00 95.94 266 GLN A O 1
ATOM 2032 N N . ALA A 1 267 ? 5.770 9.088 -6.846 1.00 97.19 267 ALA A N 1
ATOM 2033 C CA . ALA A 1 267 ? 7.008 8.478 -7.308 1.00 97.19 267 ALA A CA 1
ATOM 2034 C C . ALA A 1 267 ? 6.936 8.027 -8.781 1.00 97.19 267 ALA A C 1
ATOM 2036 O O . ALA A 1 267 ? 7.880 8.231 -9.559 1.00 97.19 267 ALA A O 1
ATOM 2037 N N . LYS A 1 268 ? 5.782 7.500 -9.208 1.00 95.88 268 LYS A N 1
ATOM 2038 C CA . LYS A 1 268 ? 5.500 7.219 -10.621 1.00 95.88 268 LYS A CA 1
ATOM 2039 C C . LYS A 1 268 ? 5.501 8.504 -11.455 1.00 95.88 268 LYS A C 1
ATOM 2041 O O . LYS A 1 268 ? 6.102 8.539 -12.527 1.00 95.88 268 LYS A O 1
ATOM 2046 N N . GLN A 1 269 ? 4.857 9.570 -10.980 1.00 94.94 269 GLN A N 1
ATOM 2047 C CA . GLN A 1 269 ? 4.835 10.859 -11.677 1.00 94.94 269 GLN A CA 1
ATOM 2048 C C . GLN A 1 269 ? 6.240 11.445 -11.830 1.00 94.94 269 GLN A C 1
ATOM 2050 O O . GLN A 1 269 ? 6.602 11.853 -12.932 1.00 94.94 269 GLN A O 1
ATOM 2055 N N . ALA A 1 270 ? 7.055 11.423 -10.772 1.00 95.31 270 ALA A N 1
ATOM 2056 C CA . ALA A 1 270 ? 8.446 11.868 -10.823 1.00 95.31 270 ALA A CA 1
ATOM 2057 C C . ALA A 1 270 ? 9.256 11.084 -11.870 1.00 95.31 270 ALA A C 1
ATOM 2059 O O . ALA A 1 270 ? 9.996 11.675 -12.659 1.00 95.31 270 ALA A O 1
ATOM 2060 N N . THR A 1 271 ? 9.051 9.764 -11.938 1.00 95.88 271 THR A N 1
ATOM 2061 C CA . THR A 1 271 ? 9.649 8.898 -12.965 1.00 95.88 271 THR A CA 1
ATOM 2062 C C . THR A 1 271 ? 9.229 9.323 -14.376 1.00 95.88 271 THR A C 1
ATOM 2064 O O . THR A 1 271 ? 10.082 9.519 -15.243 1.00 95.88 271 THR A O 1
ATOM 2067 N N . ASN A 1 272 ? 7.928 9.515 -14.608 1.00 94.69 272 ASN A N 1
ATOM 2068 C CA . ASN A 1 272 ? 7.396 9.914 -15.911 1.00 94.69 272 ASN A CA 1
ATOM 2069 C C . ASN A 1 272 ? 7.922 11.287 -16.349 1.00 94.69 272 ASN A C 1
ATOM 2071 O O . ASN A 1 272 ? 8.355 11.441 -17.491 1.00 94.69 272 ASN A O 1
ATOM 2075 N N . ILE A 1 273 ? 7.929 12.267 -15.440 1.00 95.19 273 ILE A N 1
ATOM 2076 C CA . ILE A 1 273 ? 8.452 13.615 -15.696 1.00 95.19 273 ILE A CA 1
ATOM 2077 C C . ILE A 1 273 ? 9.920 13.540 -16.114 1.00 95.19 273 ILE A C 1
ATOM 2079 O O . ILE A 1 273 ? 10.292 14.135 -17.125 1.00 95.19 273 ILE A O 1
ATOM 2083 N N . PHE A 1 274 ? 10.739 12.768 -15.396 1.00 95.69 274 PHE A N 1
ATOM 2084 C CA . PHE A 1 274 ? 12.153 12.615 -15.727 1.00 95.69 274 PHE A CA 1
ATOM 2085 C C . PHE A 1 274 ? 12.354 12.009 -17.125 1.00 95.69 274 PHE A C 1
ATOM 2087 O O . PHE A 1 274 ? 13.153 12.516 -17.914 1.00 95.69 274 PHE A O 1
ATOM 2094 N N . ILE A 1 275 ? 11.615 10.946 -17.457 1.00 95.38 275 ILE A N 1
ATOM 2095 C CA . ILE A 1 275 ? 11.665 10.292 -18.774 1.00 95.38 275 ILE A CA 1
ATOM 2096 C C . ILE A 1 275 ? 11.317 11.289 -19.893 1.00 95.38 275 ILE A C 1
ATOM 2098 O O . ILE A 1 275 ? 12.034 11.362 -20.895 1.00 95.38 275 ILE A O 1
ATOM 2102 N N . ILE A 1 276 ? 10.259 12.084 -19.704 1.00 94.19 276 ILE A N 1
ATOM 2103 C CA . ILE A 1 276 ? 9.808 13.093 -20.673 1.00 94.19 276 ILE A CA 1
ATOM 2104 C C . ILE A 1 276 ? 10.861 14.197 -20.841 1.00 94.19 276 ILE A C 1
ATOM 2106 O O . ILE A 1 276 ? 11.241 14.514 -21.967 1.00 94.19 276 ILE A O 1
ATOM 2110 N N . GLN A 1 277 ? 11.388 14.743 -19.740 1.00 94.38 277 GLN A N 1
ATOM 2111 C CA . GLN A 1 277 ? 12.404 15.806 -19.763 1.00 94.38 277 GLN A CA 1
ATOM 2112 C C . GLN A 1 277 ? 13.710 15.372 -20.444 1.00 94.38 277 GLN A C 1
ATOM 2114 O O . GLN A 1 277 ? 14.398 16.194 -21.045 1.00 94.38 277 GLN A O 1
ATOM 2119 N N . ASN A 1 278 ? 14.036 14.078 -20.403 1.00 93.25 278 ASN A N 1
ATOM 2120 C CA . ASN A 1 278 ? 15.218 13.512 -21.054 1.00 93.25 278 ASN A CA 1
ATOM 2121 C C . ASN A 1 278 ? 14.977 13.081 -22.515 1.00 93.25 278 ASN A C 1
ATOM 2123 O O . ASN A 1 278 ? 15.832 12.422 -23.116 1.00 93.25 278 ASN A O 1
ATOM 2127 N N . ASN A 1 279 ? 13.841 13.463 -23.115 1.00 94.69 279 ASN A N 1
ATOM 2128 C CA . ASN A 1 279 ? 13.492 13.159 -24.507 1.00 94.69 279 ASN A CA 1
ATOM 2129 C C . ASN A 1 279 ? 13.607 11.655 -24.828 1.00 94.69 279 ASN A C 1
ATOM 2131 O O . ASN A 1 279 ? 14.174 11.248 -25.856 1.00 94.69 279 ASN A O 1
ATOM 2135 N N . ILE A 1 280 ? 13.125 10.823 -23.902 1.00 94.38 280 ILE A N 1
ATOM 2136 C CA . ILE A 1 280 ? 12.958 9.385 -24.102 1.00 94.38 280 ILE A CA 1
ATOM 2137 C C . ILE A 1 280 ? 11.589 9.173 -24.741 1.00 94.38 280 ILE A C 1
ATOM 2139 O O . ILE A 1 280 ? 10.568 9.566 -24.182 1.00 94.38 280 ILE A O 1
ATOM 2143 N N . VAL A 1 281 ? 11.569 8.559 -25.921 1.00 93.19 281 VAL A N 1
ATOM 2144 C CA . VAL A 1 281 ? 10.342 8.320 -26.685 1.00 93.19 281 VAL A CA 1
ATOM 2145 C C . VAL A 1 281 ? 10.131 6.822 -26.815 1.00 93.19 281 VAL A C 1
ATOM 2147 O O . VAL A 1 281 ? 11.039 6.098 -27.222 1.00 93.19 281 VAL A O 1
ATOM 2150 N N . TYR A 1 282 ? 8.920 6.374 -26.501 1.00 95.62 282 TYR A N 1
ATOM 2151 C CA . TYR A 1 282 ? 8.516 4.980 -26.633 1.00 95.62 282 TYR A CA 1
ATOM 2152 C C . TYR A 1 282 ? 7.619 4.784 -27.845 1.00 95.62 282 TYR A C 1
ATOM 2154 O O . TYR A 1 282 ? 6.775 5.622 -28.166 1.00 95.62 282 TYR A O 1
ATOM 2162 N N . LYS A 1 283 ? 7.788 3.644 -28.514 1.00 94.06 283 LYS A N 1
ATOM 2163 C CA . LYS A 1 283 ? 6.910 3.249 -29.611 1.00 94.06 283 LYS A CA 1
ATOM 2164 C C . LYS A 1 283 ? 5.536 2.878 -29.048 1.00 94.06 283 LYS A C 1
ATOM 2166 O O . LYS A 1 283 ? 5.433 2.255 -27.996 1.00 94.06 283 LYS A O 1
ATOM 2171 N N . GLN A 1 284 ? 4.473 3.218 -29.772 1.00 93.44 284 GLN A N 1
ATOM 2172 C CA . GLN A 1 284 ? 3.122 2.816 -29.390 1.00 93.44 284 GLN A CA 1
ATOM 2173 C C . GLN A 1 284 ? 3.031 1.294 -29.197 1.00 93.44 284 GLN A C 1
ATOM 2175 O O . GLN A 1 284 ? 3.510 0.518 -30.027 1.00 93.44 284 GLN A O 1
ATOM 2180 N N . GLY A 1 285 ? 2.407 0.882 -28.094 1.00 89.94 285 GLY A N 1
ATOM 2181 C CA . GLY A 1 285 ? 2.217 -0.526 -27.746 1.00 89.94 285 GLY A CA 1
ATOM 2182 C C . GLY A 1 285 ? 3.368 -1.166 -26.965 1.00 89.94 285 GLY A C 1
ATOM 2183 O O . GLY A 1 285 ? 3.244 -2.336 -26.598 1.00 89.94 285 GLY A O 1
ATOM 2184 N N . THR A 1 286 ? 4.449 -0.434 -26.679 1.00 94.31 286 THR A N 1
ATOM 2185 C CA . THR A 1 286 ? 5.516 -0.892 -25.777 1.00 94.31 286 THR A CA 1
ATOM 2186 C C . THR A 1 286 ? 5.201 -0.519 -24.324 1.00 94.31 286 THR A C 1
ATOM 2188 O O . THR A 1 286 ? 4.374 0.357 -24.064 1.00 94.31 286 THR A O 1
ATOM 2191 N N . GLY A 1 287 ? 5.832 -1.186 -23.360 1.00 92.62 287 GLY A N 1
ATOM 2192 C CA . GLY A 1 287 ? 5.686 -0.920 -21.930 1.00 92.62 287 GLY A CA 1
ATOM 2193 C C . GLY A 1 287 ? 5.852 0.554 -21.584 1.00 92.62 287 GLY A C 1
ATOM 2194 O O . GLY A 1 287 ? 4.972 1.140 -20.956 1.00 92.62 287 GLY A O 1
ATOM 2195 N N . GLY A 1 288 ? 6.913 1.191 -22.074 1.00 93.38 288 GLY A N 1
ATOM 2196 C CA . GLY A 1 288 ? 7.199 2.588 -21.766 1.00 93.38 288 GLY A CA 1
ATOM 2197 C C . GLY A 1 288 ? 6.133 3.543 -22.305 1.00 93.38 288 GLY A C 1
ATOM 2198 O O . GLY A 1 288 ? 5.851 4.569 -21.688 1.00 93.38 288 GLY A O 1
ATOM 2199 N N . TYR A 1 289 ? 5.457 3.179 -23.400 1.00 94.62 289 TYR A N 1
ATOM 2200 C CA . TYR A 1 289 ? 4.302 3.930 -23.884 1.00 94.62 289 TYR A CA 1
ATOM 2201 C C . TYR A 1 289 ? 3.134 3.851 -22.891 1.00 94.62 289 TYR A C 1
ATOM 2203 O O . TYR A 1 289 ? 2.571 4.882 -22.528 1.00 94.62 289 TYR A O 1
ATOM 2211 N N . TYR A 1 290 ? 2.812 2.657 -22.384 1.00 92.56 290 TYR A N 1
ATOM 2212 C CA . TYR A 1 29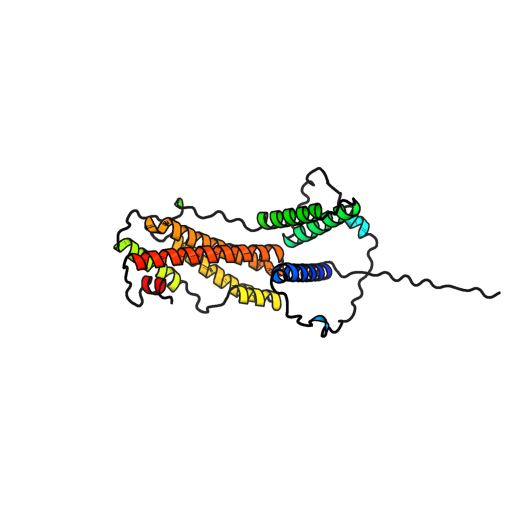0 ? 1.758 2.495 -21.373 1.00 92.56 290 TYR A CA 1
ATOM 2213 C C . TYR A 1 290 ? 2.094 3.174 -20.044 1.00 92.56 290 TYR A C 1
ATOM 2215 O O . TYR A 1 290 ? 1.203 3.665 -19.351 1.00 92.56 290 TYR A O 1
ATOM 2223 N N . LEU A 1 291 ? 3.378 3.231 -19.686 1.00 93.12 291 LEU A N 1
ATOM 2224 C CA . LEU A 1 291 ? 3.834 3.940 -18.495 1.00 93.12 291 LEU A CA 1
ATOM 2225 C C . LEU A 1 291 ? 3.515 5.442 -18.572 1.00 93.12 291 LEU A C 1
ATOM 2227 O O . LEU A 1 291 ? 3.046 6.020 -17.586 1.00 93.12 291 LEU A O 1
ATOM 2231 N N . LEU A 1 292 ? 3.763 6.061 -19.732 1.00 91.88 292 LEU A N 1
ATOM 2232 C CA . LEU A 1 292 ? 3.584 7.500 -19.939 1.00 91.88 292 LEU A CA 1
ATOM 2233 C C . LEU A 1 292 ? 2.134 7.897 -20.226 1.00 91.88 292 LEU A C 1
ATOM 2235 O O . LEU A 1 292 ? 1.679 8.917 -19.714 1.00 91.88 292 LEU A O 1
ATOM 2239 N N . TYR A 1 293 ? 1.417 7.107 -21.025 1.00 89.44 293 TYR A N 1
ATOM 2240 C CA . TYR A 1 293 ? 0.103 7.485 -21.559 1.00 89.44 293 TYR A CA 1
ATOM 2241 C C . TYR A 1 293 ? -1.061 6.661 -20.993 1.00 89.44 293 TYR A C 1
ATOM 2243 O O . TYR A 1 293 ? -2.216 6.954 -21.291 1.00 89.44 293 TYR A O 1
ATOM 2251 N N . GLY A 1 294 ? -0.778 5.673 -20.141 1.00 81.69 294 GLY A N 1
ATOM 2252 C CA . GLY A 1 294 ? -1.782 4.764 -19.589 1.00 81.69 294 GLY A CA 1
ATOM 2253 C C . GLY A 1 294 ? -2.069 3.556 -20.486 1.00 81.69 294 GLY A C 1
ATOM 2254 O O . GLY A 1 294 ? -1.539 3.443 -21.591 1.00 81.69 294 GLY A O 1
ATOM 2255 N N . ILE A 1 295 ? -2.885 2.630 -19.963 1.00 62.34 295 ILE A N 1
ATOM 2256 C CA . ILE A 1 295 ? -3.292 1.366 -20.609 1.00 62.34 295 ILE A CA 1
ATOM 2257 C C . ILE A 1 295 ? -4.722 1.440 -21.112 1.00 62.34 295 ILE A C 1
ATOM 2259 O O . ILE A 1 295 ? -5.610 1.557 -20.232 1.00 62.34 295 ILE A O 1
#

Radius of gyration: 27.26 Å; Cα contacts (8 Å, |Δi|>4): 267; chains: 1; bounding box: 87×39×88 Å

Secondary structure (DSSP, 8-state):
--------------PPPHHHHHHHHHHHHHHHHHHHHHTTS--S----GGGS-PPPP-------TTHHHHHHTS---SSS------GGGS-HHHHHHHHHHHHHHHHHHTT---HHHHHHHHHHHHHHHHHHS----PPPGGGS-EES--SHHHHHHHHHHHHHHHHHT--SS---HHHHHHHHHHH--GGGHHHHHHHHHHHHHHHHHHHHS-EEGGGHHHHHHHHHHHHHHHHHHHHHTTTTT-HHHHHHHHHHHHHHHHHHHHHHHHHHHHHHHTT----TTSHHHHHHH--

Foldseek 3Di:
DDDDDDDDDDDDDDDDDPVVVLVVCCVVVVVVVCCVVVVPDDDDDPPPPVPPDDDDDDDDDDDDPCVVVVLPVPDPCPDDDDPDPPCVVAALQVCLVSQLVSQVVVCVVVVNDDPVSNVVSVVVSVVSLVVPADDDDADDLVLAQEDADPDLVQLLVLLLQLLVLCVVLPDPDDDDLVVLLVCCVVVVDLVSLVVLVSVLVSLVSSLVSLSHDYDYPVLSVLSSLLNRLSVLLSSLSVQLSCCVPHVSSNVVSVVSNVSSPVSNVVSLVVSLVVCVVVVPDDDPPGSSCCSNPND